Protein AF-A0A1F9ZAJ7-F1 (afdb_monomer_lite)

pLDDT: mean 79.88, std 24.25, range [28.83, 98.81]

Secondary structure (DSSP, 8-state):
-HHHHHHHHHHHHHHHHHHHHHHHHHHHHHHHHHHHHHHHHHHHHHHHHHHHHHHHHHHHHHHHHHHHHHHHHHHHHHHHHHHHHHHHHHHHHHHHHHHHHHHHHHHHHHHHHHHHHHHHHHHHHHHHHHHHHHHHHHHHHHHHHHHHHHHHHHHHHHHHHHHHHHHHHHHHHHHHHHHHHHHHHHHHHHHHHHHHHHHHHHHHHTS--------------------------------------------------------------EEE-TTT--EEETT-SB-TTT--B---------------------PPP-

Structure (mmCIF, N/CA/C/O backbone):
data_AF-A0A1F9ZAJ7-F1
#
_entry.id   AF-A0A1F9ZAJ7-F1
#
loop_
_atom_site.group_PDB
_atom_site.id
_atom_site.type_symbol
_atom_site.label_atom_id
_atom_site.label_alt_id
_atom_site.label_comp_id
_atom_site.label_asym_id
_atom_site.label_entity_id
_atom_site.label_seq_id
_atom_site.pdbx_PDB_ins_code
_atom_site.Cartn_x
_atom_site.Cartn_y
_atom_site.Cartn_z
_atom_site.occupancy
_atom_site.B_iso_or_equiv
_atom_site.auth_seq_id
_atom_site.auth_comp_id
_atom_site.auth_asym_id
_atom_site.auth_atom_id
_atom_site.pdbx_PDB_model_num
ATOM 1 N N . MET A 1 1 ? -81.618 -4.673 130.112 1.00 62.56 1 MET A N 1
ATOM 2 C CA . MET A 1 1 ? -82.147 -4.822 128.739 1.00 62.56 1 MET A CA 1
ATOM 3 C C . MET A 1 1 ? -81.665 -3.701 127.820 1.00 62.56 1 MET A C 1
ATOM 5 O O . MET A 1 1 ? -80.860 -4.001 126.956 1.00 62.56 1 MET A O 1
ATOM 9 N N . LYS A 1 2 ? -81.971 -2.419 128.081 1.00 72.75 2 LYS A N 1
ATOM 10 C CA . LYS A 1 2 ? -81.558 -1.285 127.214 1.00 72.75 2 LYS A CA 1
ATOM 11 C C . LYS A 1 2 ? -80.052 -1.186 126.878 1.00 72.75 2 LYS A C 1
ATOM 13 O O . LYS A 1 2 ? -79.706 -1.038 125.717 1.00 72.75 2 LYS A O 1
ATOM 18 N N . LYS A 1 3 ? -79.149 -1.370 127.855 1.00 73.44 3 LYS A N 1
ATOM 19 C CA . LYS A 1 3 ? -77.683 -1.344 127.618 1.00 73.44 3 LYS A CA 1
ATOM 20 C C . LYS A 1 3 ? -77.177 -2.462 126.689 1.00 73.44 3 LYS A C 1
ATOM 22 O O . LYS A 1 3 ? -76.185 -2.281 125.994 1.00 73.44 3 LYS A O 1
ATOM 27 N N . LEU A 1 4 ? -77.838 -3.625 126.692 1.00 76.06 4 LEU A N 1
ATOM 28 C CA . LEU A 1 4 ? -77.497 -4.744 125.804 1.00 76.06 4 LEU A CA 1
ATOM 29 C C . LEU A 1 4 ? -78.008 -4.483 124.384 1.00 76.06 4 LEU A C 1
ATOM 31 O O . LEU A 1 4 ? -77.295 -4.753 123.430 1.00 76.06 4 LEU A O 1
ATOM 35 N N . GLU A 1 5 ? -79.198 -3.896 124.246 1.00 79.25 5 GLU A N 1
ATOM 36 C CA . GLU A 1 5 ? -79.744 -3.471 122.950 1.00 79.25 5 GLU A CA 1
ATOM 37 C C . GLU A 1 5 ? -78.891 -2.373 122.298 1.00 79.25 5 GLU A C 1
ATOM 39 O O . GLU A 1 5 ? -78.651 -2.420 121.096 1.00 79.25 5 GLU A O 1
ATOM 44 N N . GLU A 1 6 ? -78.390 -1.409 123.074 1.00 80.88 6 GLU A N 1
ATOM 45 C CA . GLU A 1 6 ? -77.439 -0.393 122.597 1.00 80.88 6 GLU A CA 1
ATOM 46 C C . GLU A 1 6 ? -76.094 -1.012 122.191 1.00 80.88 6 GLU A C 1
ATOM 48 O O . GLU A 1 6 ? -75.556 -0.669 121.141 1.00 80.88 6 GLU A O 1
ATOM 53 N N . SER A 1 7 ? -75.579 -1.978 122.961 1.00 82.81 7 SER A N 1
ATOM 54 C CA . SER A 1 7 ? -74.349 -2.705 122.621 1.00 82.81 7 SER A CA 1
ATOM 55 C C . SER A 1 7 ? -74.488 -3.555 121.353 1.00 82.81 7 SER A C 1
ATOM 57 O O . SER A 1 7 ? -73.548 -3.600 120.564 1.00 82.81 7 SER A O 1
ATOM 59 N N . ILE A 1 8 ? -75.640 -4.197 121.135 1.00 83.06 8 ILE A N 1
ATOM 60 C CA . ILE A 1 8 ? -75.937 -4.957 119.910 1.00 83.06 8 ILE A CA 1
ATOM 61 C C . ILE A 1 8 ? -76.046 -4.006 118.716 1.00 83.06 8 ILE A C 1
ATOM 63 O O . ILE A 1 8 ? -75.408 -4.246 117.701 1.00 83.06 8 ILE A O 1
ATOM 67 N N . LYS A 1 9 ? -76.749 -2.875 118.861 1.00 86.00 9 LYS A N 1
ATOM 68 C CA . LYS A 1 9 ? -76.852 -1.855 117.805 1.00 86.00 9 LYS A CA 1
ATOM 69 C C . LYS A 1 9 ? -75.501 -1.251 117.421 1.00 86.00 9 LYS A C 1
ATOM 71 O O . LYS A 1 9 ? -75.270 -1.031 116.237 1.00 86.00 9 LYS A O 1
ATOM 76 N N . MET A 1 10 ? -74.615 -0.992 118.388 1.00 86.38 10 MET A N 1
ATOM 77 C CA . MET A 1 10 ? -73.249 -0.541 118.089 1.00 86.38 10 MET A CA 1
ATOM 78 C C . MET A 1 10 ? -72.457 -1.615 117.343 1.00 86.38 10 MET A C 1
ATOM 80 O O . MET A 1 10 ? -71.809 -1.310 116.352 1.00 86.38 10 MET A O 1
ATOM 84 N N . ARG A 1 11 ? -72.563 -2.881 117.763 1.00 86.12 11 ARG A N 1
ATOM 85 C CA . ARG A 1 11 ? -71.879 -3.998 117.102 1.00 86.12 11 ARG A CA 1
ATOM 86 C C . ARG A 1 11 ? -72.393 -4.223 115.677 1.00 86.12 11 ARG A C 1
ATOM 88 O O . ARG A 1 11 ? -71.591 -4.428 114.778 1.00 86.12 11 ARG A O 1
ATOM 95 N N . ASP A 1 12 ? -73.703 -4.133 115.459 1.00 87.75 12 ASP A N 1
ATOM 96 C CA . ASP A 1 12 ? -74.325 -4.217 114.132 1.00 87.75 12 ASP A CA 1
ATOM 97 C C . ASP A 1 12 ? -73.907 -3.043 113.232 1.00 87.75 12 ASP A C 1
ATOM 99 O O . ASP A 1 12 ? -73.702 -3.230 112.035 1.00 87.75 12 ASP A O 1
ATOM 103 N N . ALA A 1 13 ? -73.754 -1.836 113.790 1.00 88.38 13 ALA A N 1
ATOM 104 C CA . ALA A 1 13 ? -73.221 -0.684 113.064 1.00 88.38 13 ALA A CA 1
ATOM 105 C C . ALA A 1 13 ? -71.739 -0.878 112.692 1.00 88.38 13 ALA A C 1
ATOM 107 O O . ALA A 1 13 ? -71.385 -0.672 111.535 1.00 88.38 13 ALA A O 1
ATOM 108 N N . GLU A 1 14 ? -70.906 -1.364 113.620 1.00 91.50 14 GLU A N 1
ATOM 109 C CA . GLU A 1 14 ? -69.501 -1.723 113.367 1.00 91.50 14 GLU A CA 1
ATOM 110 C C . GLU A 1 14 ? -69.366 -2.842 112.318 1.00 91.50 14 GLU A C 1
ATOM 112 O O . GLU A 1 14 ? -68.455 -2.813 111.492 1.00 91.50 14 GLU A O 1
ATOM 117 N N . PHE A 1 15 ? -70.259 -3.840 112.323 1.00 90.69 15 PHE A N 1
ATOM 118 C CA . PHE A 1 15 ? -70.285 -4.891 111.301 1.00 90.69 15 PHE A CA 1
ATOM 119 C C . PHE A 1 15 ? -70.664 -4.338 109.928 1.00 90.69 15 PHE A C 1
ATOM 121 O O . PHE A 1 15 ? -69.976 -4.651 108.963 1.00 90.69 15 PHE A O 1
ATOM 128 N N . ARG A 1 16 ? -71.684 -3.476 109.834 1.00 91.00 16 ARG A N 1
ATOM 129 C CA . ARG A 1 16 ? -72.049 -2.813 108.569 1.00 91.00 16 ARG A CA 1
ATOM 130 C C . ARG A 1 16 ? -70.935 -1.915 108.043 1.00 91.00 16 ARG A C 1
ATOM 132 O O . ARG A 1 16 ? -70.703 -1.885 106.842 1.00 91.00 16 ARG A O 1
ATOM 139 N N . GLU A 1 17 ? -70.239 -1.202 108.924 1.00 92.50 17 GLU A N 1
ATOM 140 C CA . GLU A 1 17 ? -69.090 -0.373 108.552 1.00 92.50 17 GLU A CA 1
ATOM 141 C C . GLU A 1 17 ? -67.927 -1.234 108.032 1.00 92.50 17 GLU A C 1
ATOM 143 O O . GLU A 1 17 ? -67.327 -0.909 107.010 1.00 92.50 17 GLU A O 1
ATOM 148 N N . ARG A 1 18 ? -67.660 -2.388 108.662 1.00 92.88 18 ARG A N 1
ATOM 149 C CA . ARG A 1 18 ? -66.679 -3.372 108.169 1.00 92.88 18 ARG A CA 1
ATOM 150 C C . ARG A 1 18 ? -67.090 -4.014 106.847 1.00 92.88 18 ARG A C 1
ATOM 152 O O . ARG A 1 18 ? -66.237 -4.184 105.985 1.00 92.88 18 ARG A O 1
ATOM 159 N N . GLU A 1 19 ? -68.358 -4.376 106.676 1.00 93.69 19 GLU A N 1
ATOM 160 C CA . GLU A 1 19 ? -68.885 -4.912 105.415 1.00 93.69 19 GLU A CA 1
ATOM 161 C C . GLU A 1 19 ? -68.780 -3.880 104.288 1.00 93.69 19 GLU A C 1
ATOM 163 O O . GLU A 1 19 ? -68.327 -4.224 103.200 1.00 93.69 19 GLU A O 1
ATOM 168 N N . ALA A 1 20 ? -69.108 -2.613 104.556 1.00 93.62 20 ALA A N 1
ATOM 169 C CA . ALA A 1 20 ? -68.939 -1.520 103.602 1.00 93.62 20 ALA A CA 1
ATOM 170 C C . ALA A 1 20 ? -67.458 -1.288 103.252 1.00 93.62 20 ALA A C 1
ATOM 172 O O . ALA A 1 20 ? -67.123 -1.165 102.077 1.00 93.62 20 ALA A O 1
ATOM 173 N N . ALA A 1 21 ? -66.558 -1.303 104.242 1.00 94.75 21 ALA A N 1
ATOM 174 C CA . ALA A 1 21 ? -65.119 -1.176 104.012 1.00 94.75 21 ALA A CA 1
ATOM 175 C C . ALA A 1 21 ? -64.547 -2.352 103.197 1.00 94.75 21 ALA A C 1
ATOM 177 O O . ALA A 1 21 ? -63.701 -2.146 102.329 1.00 94.75 21 ALA A O 1
ATOM 178 N N . LEU A 1 22 ? -65.015 -3.581 103.440 1.00 94.31 22 LEU A N 1
ATOM 179 C CA . LEU A 1 22 ? -64.636 -4.758 102.653 1.00 94.31 22 LEU A CA 1
ATOM 180 C C . LEU A 1 22 ? -65.190 -4.693 101.226 1.00 94.31 22 LEU A C 1
ATOM 182 O O . LEU A 1 22 ? -64.464 -5.024 100.296 1.00 94.31 22 LEU A O 1
ATOM 186 N N . GLN A 1 23 ? -66.432 -4.237 101.037 1.00 94.50 23 GLN A N 1
ATOM 187 C CA . GLN A 1 23 ? -67.005 -4.004 99.706 1.00 94.50 23 GLN A CA 1
ATOM 188 C C . GLN A 1 23 ? -66.221 -2.937 98.935 1.00 94.50 23 GLN A C 1
ATOM 190 O O . GLN A 1 23 ? -65.946 -3.121 97.753 1.00 94.50 23 GLN A O 1
ATOM 195 N N . GLU A 1 24 ? -65.807 -1.855 99.598 1.00 95.56 24 GLU A N 1
ATOM 196 C CA . GLU A 1 24 ? -64.970 -0.817 98.992 1.00 95.56 24 GLU A CA 1
ATOM 197 C C . GLU A 1 24 ? -63.579 -1.356 98.626 1.00 95.56 24 GLU A C 1
ATOM 199 O O . GLU A 1 24 ? -63.072 -1.081 97.541 1.00 95.56 24 GLU A O 1
ATOM 204 N N . GLN A 1 25 ? -62.961 -2.163 99.496 1.00 95.69 25 GLN A N 1
ATOM 205 C CA . GLN A 1 25 ? -61.702 -2.846 99.183 1.00 95.69 25 GLN A CA 1
ATOM 206 C C . GLN A 1 25 ? -61.852 -3.827 98.018 1.00 95.69 25 GLN A C 1
ATOM 208 O O . GLN A 1 25 ? -60.969 -3.901 97.168 1.00 95.69 25 GLN A O 1
ATOM 213 N N . GLN A 1 26 ? -62.959 -4.566 97.960 1.00 96.44 26 GLN A N 1
ATOM 214 C CA . GLN A 1 26 ? -63.238 -5.506 96.882 1.00 96.44 26 GLN A CA 1
ATOM 215 C C . GLN A 1 26 ? -63.428 -4.774 95.547 1.00 96.44 26 GLN A C 1
ATOM 217 O O . GLN A 1 26 ? -62.802 -5.158 94.566 1.00 96.44 26 GLN A O 1
ATOM 222 N N . ALA A 1 27 ? -64.173 -3.664 95.535 1.00 96.25 27 ALA A N 1
ATOM 223 C CA . ALA A 1 27 ? -64.318 -2.810 94.358 1.00 96.25 27 ALA A CA 1
ATOM 224 C C . ALA A 1 27 ? -62.971 -2.230 93.887 1.00 96.25 27 ALA A C 1
ATOM 226 O O . ALA A 1 27 ? -62.671 -2.290 92.699 1.00 96.25 27 ALA A O 1
ATOM 227 N N . LYS A 1 28 ? -62.122 -1.752 94.810 1.00 97.12 28 LYS A N 1
ATOM 228 C CA . LYS A 1 28 ? -60.762 -1.277 94.485 1.00 97.12 28 LYS A CA 1
ATOM 229 C C . LYS A 1 28 ? -59.899 -2.378 93.870 1.00 97.12 28 LYS A C 1
ATOM 231 O O . LYS A 1 28 ? -59.233 -2.144 92.869 1.00 97.12 28 LYS A O 1
ATOM 236 N N . LEU A 1 29 ? -59.927 -3.585 94.437 1.00 96.88 29 LEU A N 1
ATOM 237 C CA . LEU A 1 29 ? -59.194 -4.726 93.884 1.00 96.88 29 LEU A CA 1
ATOM 238 C C . LEU A 1 29 ? -59.720 -5.136 92.504 1.00 96.88 29 LEU A C 1
ATOM 240 O O . LEU A 1 29 ? -58.929 -5.545 91.658 1.00 96.88 29 LEU A O 1
ATOM 244 N N . ASP A 1 30 ? -61.028 -5.048 92.262 1.00 96.12 30 ASP A N 1
ATOM 245 C CA . ASP A 1 30 ? -61.621 -5.349 90.957 1.00 96.12 30 ASP A CA 1
ATOM 246 C C . ASP A 1 30 ? -61.249 -4.288 89.906 1.00 96.12 30 ASP A C 1
ATOM 248 O O . ASP A 1 30 ? -60.917 -4.645 88.775 1.00 96.12 30 ASP A O 1
ATOM 252 N N . GLU A 1 31 ? -61.211 -3.006 90.279 1.00 97.12 31 GLU A N 1
ATOM 253 C CA . GLU A 1 31 ? -60.690 -1.923 89.432 1.00 97.12 31 GLU A CA 1
ATOM 254 C C . GLU A 1 31 ? -59.201 -2.123 89.107 1.00 97.12 31 GLU A C 1
ATOM 256 O O . GLU A 1 31 ? -58.808 -2.054 87.941 1.00 97.12 31 GLU A O 1
ATOM 261 N N . GLU A 1 32 ? -58.373 -2.445 90.106 1.00 97.25 32 GLU A N 1
ATOM 262 C CA . GLU A 1 32 ? -56.953 -2.762 89.905 1.00 97.25 32 GLU A CA 1
ATOM 263 C C . GLU A 1 32 ? -56.768 -3.987 88.995 1.00 97.25 32 GLU A C 1
ATOM 265 O O . GLU A 1 32 ? -55.915 -3.977 88.106 1.00 97.25 32 GLU A O 1
ATOM 270 N N . ARG A 1 33 ? -57.586 -5.036 89.161 1.00 97.38 33 ARG A N 1
ATOM 271 C CA . ARG A 1 33 ? -57.570 -6.223 88.288 1.00 97.38 33 ARG A CA 1
ATOM 272 C C . ARG A 1 33 ? -57.902 -5.865 86.847 1.00 97.38 33 ARG A C 1
ATOM 274 O O . ARG A 1 33 ? -57.167 -6.279 85.953 1.00 97.38 33 ARG A O 1
ATOM 281 N N . GLN A 1 34 ? -58.960 -5.087 86.623 1.00 97.31 34 GLN A N 1
ATOM 282 C CA . GLN A 1 34 ? -59.333 -4.625 85.285 1.00 97.31 34 GLN A CA 1
ATOM 283 C C . GLN A 1 34 ? -58.236 -3.750 84.664 1.00 97.31 34 GLN A C 1
ATOM 285 O O . GLN A 1 34 ? -57.935 -3.908 83.482 1.00 97.31 34 GLN A O 1
ATOM 290 N N . GLY A 1 35 ? -57.597 -2.879 85.452 1.00 98.00 35 GLY A N 1
ATOM 291 C CA . GLY A 1 35 ? -56.452 -2.080 85.007 1.00 98.00 35 GLY A CA 1
ATOM 292 C C . GLY A 1 35 ? -55.276 -2.950 84.558 1.00 98.00 35 GLY A C 1
ATOM 293 O O . GLY A 1 35 ? -54.785 -2.803 83.441 1.00 98.00 35 GLY A O 1
ATOM 294 N N . VAL A 1 36 ? -54.885 -3.934 85.373 1.00 97.44 36 VAL A N 1
ATOM 295 C CA . VAL A 1 36 ? -53.813 -4.885 85.029 1.00 97.44 36 VAL A CA 1
ATOM 296 C C . VAL A 1 36 ? -54.168 -5.721 83.795 1.00 97.44 36 VAL A C 1
ATOM 298 O O . VAL A 1 36 ? -53.295 -6.029 82.984 1.00 97.44 36 VAL A O 1
ATOM 301 N N . GLU A 1 37 ? -55.429 -6.115 83.621 1.00 97.19 37 GLU A N 1
ATOM 302 C CA . GLU A 1 37 ? -55.883 -6.832 82.424 1.00 97.19 37 GLU A CA 1
ATOM 303 C C . GLU A 1 37 ? -55.787 -5.968 81.159 1.00 97.19 37 GLU A C 1
ATOM 305 O O . GLU A 1 37 ? -55.317 -6.457 80.128 1.00 97.19 37 GLU A O 1
ATOM 310 N N . GLN A 1 38 ? -56.149 -4.684 81.240 1.00 97.75 38 GLN A N 1
ATOM 311 C CA . GLN A 1 38 ? -55.991 -3.729 80.137 1.00 97.75 38 GLN A CA 1
ATOM 312 C C . GLN A 1 38 ? -54.516 -3.506 79.782 1.00 97.75 38 GLN A C 1
ATOM 314 O O . GLN A 1 38 ? -54.161 -3.545 78.605 1.00 97.75 38 GLN A O 1
ATOM 319 N N . GLU A 1 39 ? -53.642 -3.348 80.779 1.00 97.94 39 GLU A N 1
ATOM 320 C CA . GLU A 1 39 ? -52.192 -3.240 80.565 1.00 97.94 39 GLU A CA 1
ATOM 321 C C . GLU A 1 39 ? -51.602 -4.511 79.941 1.00 97.94 39 GLU A C 1
ATOM 323 O O . GLU A 1 39 ? -50.748 -4.456 79.060 1.00 97.94 39 GLU A O 1
ATOM 328 N N . ARG A 1 40 ? -52.070 -5.695 80.350 1.00 97.88 40 ARG A N 1
ATOM 329 C CA . ARG A 1 40 ? -51.643 -6.957 79.727 1.00 97.88 40 ARG A CA 1
ATOM 330 C C . ARG A 1 40 ? -52.069 -7.044 78.266 1.00 97.88 40 ARG A C 1
ATOM 332 O O . ARG A 1 40 ? -51.298 -7.549 77.448 1.00 97.88 40 ARG A O 1
ATOM 339 N N . ALA A 1 41 ? -53.276 -6.581 77.945 1.00 97.50 41 ALA A N 1
ATOM 340 C CA . ALA A 1 41 ? -53.762 -6.537 76.572 1.00 97.50 41 ALA A CA 1
ATOM 341 C C . ALA A 1 41 ? -52.925 -5.570 75.720 1.00 97.50 41 ALA A C 1
ATOM 343 O O . ALA A 1 41 ? -52.426 -5.980 74.672 1.00 97.50 41 ALA A O 1
ATOM 344 N N . SER A 1 42 ? -52.674 -4.347 76.203 1.00 98.00 42 SER A N 1
ATOM 345 C CA . SER A 1 42 ? -51.866 -3.358 75.476 1.00 98.00 42 SER A CA 1
ATOM 346 C C . SER A 1 42 ? -50.427 -3.834 75.253 1.00 98.00 42 SER A C 1
ATOM 348 O O . SER A 1 42 ? -49.925 -3.780 74.132 1.00 98.00 42 SER A O 1
ATOM 350 N N . VAL A 1 43 ? -49.785 -4.414 76.272 1.00 98.06 43 VAL A N 1
ATOM 351 C CA . VAL A 1 43 ? -48.439 -4.997 76.142 1.00 98.06 43 VAL A CA 1
ATOM 352 C C . VAL A 1 43 ? -48.422 -6.157 75.140 1.00 98.06 43 VAL A C 1
ATOM 354 O O . VAL A 1 43 ? -47.448 -6.325 74.401 1.00 98.06 43 VAL A O 1
ATOM 357 N N . SER A 1 44 ? -49.486 -6.967 75.077 1.00 97.50 44 SER A N 1
ATOM 358 C CA . SER A 1 44 ? -49.592 -8.036 74.077 1.00 97.50 44 SER A CA 1
ATOM 359 C C . SER A 1 44 ? -49.671 -7.478 72.655 1.00 97.50 44 SER A C 1
ATOM 361 O O . SER A 1 44 ? -48.985 -7.988 71.769 1.00 97.50 44 SER A O 1
ATOM 363 N N . GLU A 1 45 ? -50.462 -6.428 72.431 1.00 98.19 45 GLU A N 1
ATOM 364 C CA . GLU A 1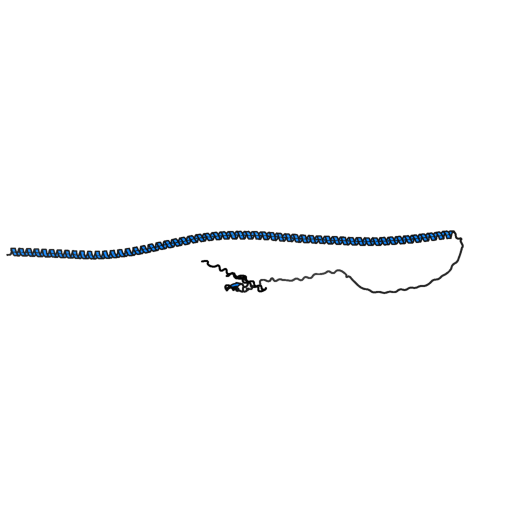 45 ? -50.576 -5.765 71.127 1.00 98.19 45 GLU A CA 1
ATOM 365 C C . GLU A 1 45 ? -49.253 -5.116 70.698 1.00 98.19 45 GLU A C 1
ATOM 367 O O . GLU A 1 45 ? -48.816 -5.286 69.556 1.00 98.19 45 GLU A O 1
ATOM 372 N N . GLU A 1 46 ? -48.566 -4.432 71.616 1.00 98.31 46 GLU A N 1
ATOM 373 C CA . GLU A 1 46 ? -47.244 -3.852 71.363 1.00 98.31 46 GLU A CA 1
ATOM 374 C C . GLU A 1 46 ? -46.215 -4.924 71.003 1.00 98.31 46 GLU A C 1
ATOM 376 O O . GLU A 1 46 ? -45.464 -4.768 70.035 1.00 98.31 46 GLU A O 1
ATOM 381 N N . ARG A 1 47 ? -46.200 -6.043 71.736 1.00 98.31 47 ARG A N 1
ATOM 382 C CA . ARG A 1 47 ? -45.329 -7.183 71.432 1.00 98.31 47 ARG A CA 1
ATOM 383 C C . ARG A 1 47 ? -45.593 -7.707 70.023 1.00 98.31 47 ARG A C 1
ATOM 385 O O . ARG A 1 47 ? -44.646 -7.925 69.267 1.00 98.31 47 ARG A O 1
ATOM 392 N N . ASP A 1 48 ? -46.853 -7.894 69.652 1.00 98.12 48 ASP A N 1
ATOM 393 C CA . ASP A 1 48 ? -47.214 -8.430 68.341 1.00 98.12 48 ASP A CA 1
ATOM 394 C C . ASP A 1 48 ? -46.859 -7.437 67.213 1.00 98.12 48 ASP A C 1
ATOM 396 O O . ASP A 1 48 ? -46.335 -7.839 66.166 1.00 98.12 48 ASP A O 1
ATOM 400 N N . ALA A 1 49 ? -47.017 -6.129 67.449 1.00 98.38 49 ALA A N 1
ATOM 401 C CA . ALA A 1 49 ? -46.573 -5.077 66.535 1.00 98.38 49 ALA A CA 1
ATOM 402 C C . ALA A 1 49 ? -45.041 -5.045 66.369 1.00 98.38 49 ALA A C 1
ATOM 404 O O . ALA A 1 49 ? -44.540 -4.910 65.246 1.00 98.38 49 ALA A O 1
ATOM 405 N N . LEU A 1 50 ? -44.283 -5.203 67.459 1.00 98.31 50 LEU A N 1
ATOM 406 C CA . LEU A 1 50 ? -42.821 -5.293 67.427 1.00 98.31 50 LEU A CA 1
ATOM 407 C C . LEU A 1 50 ? -42.351 -6.530 66.657 1.00 98.31 50 LEU A C 1
ATOM 409 O O . LEU A 1 50 ? -41.476 -6.410 65.799 1.00 98.31 50 LEU A O 1
ATOM 413 N N . LEU A 1 51 ? -42.977 -7.689 66.880 1.00 98.31 51 LEU A N 1
ATOM 414 C CA . LEU A 1 51 ? -42.700 -8.909 66.114 1.00 98.31 51 LEU A CA 1
ATOM 415 C C . LEU A 1 51 ? -42.987 -8.719 64.617 1.00 98.31 51 LEU A C 1
ATOM 417 O O . LEU A 1 51 ? -42.234 -9.205 63.771 1.00 98.31 51 LEU A O 1
ATOM 421 N N . GLY A 1 52 ? -44.053 -7.992 64.268 1.00 98.31 52 GLY A N 1
ATOM 422 C CA . GLY A 1 52 ? -44.354 -7.618 62.885 1.00 98.31 52 GLY A CA 1
ATOM 423 C C . GLY A 1 52 ? -43.260 -6.747 62.259 1.00 98.31 52 GLY A C 1
ATOM 424 O O . GLY A 1 52 ? -42.785 -7.039 61.158 1.00 98.31 52 GLY A O 1
ATOM 425 N N . ARG A 1 53 ? -42.805 -5.714 62.980 1.00 98.31 53 ARG A N 1
ATOM 426 C CA . ARG A 1 53 ? -41.707 -4.837 62.537 1.00 98.31 53 ARG A CA 1
ATOM 427 C C . ARG A 1 53 ? -40.398 -5.602 62.367 1.00 98.31 53 ARG A C 1
ATOM 429 O O . ARG A 1 53 ? -39.733 -5.432 61.350 1.00 98.31 53 ARG A O 1
ATOM 436 N N . GLU A 1 54 ? -40.053 -6.471 63.311 1.00 98.31 54 GLU A N 1
ATOM 437 C CA . GLU A 1 54 ? -38.836 -7.284 63.259 1.00 98.31 54 GLU A CA 1
ATOM 438 C C . GLU A 1 54 ? -38.833 -8.218 62.036 1.00 98.31 54 GLU A C 1
ATOM 440 O O . GLU A 1 54 ? -37.837 -8.309 61.316 1.00 98.31 54 GLU A O 1
ATOM 445 N N . LYS A 1 55 ? -39.969 -8.861 61.733 1.00 98.38 55 LYS A N 1
ATOM 446 C CA . LYS A 1 55 ? -40.131 -9.659 60.504 1.00 98.38 55 LYS A CA 1
ATOM 447 C C . LYS A 1 55 ? -39.955 -8.809 59.242 1.00 98.38 55 LYS A C 1
ATOM 449 O O . LYS A 1 55 ? -39.289 -9.253 58.309 1.00 98.38 55 LYS A O 1
ATOM 454 N N . GLY A 1 56 ? -40.512 -7.597 59.219 1.00 98.50 56 GLY A N 1
ATOM 455 C CA . GLY A 1 56 ? -40.355 -6.658 58.105 1.00 98.50 56 GLY A CA 1
ATOM 456 C C . GLY A 1 56 ? -38.907 -6.206 57.897 1.00 98.50 56 GLY A C 1
ATOM 457 O O . GLY A 1 56 ? -38.437 -6.157 56.762 1.00 98.50 56 GLY A O 1
ATOM 458 N N . LEU A 1 57 ? -38.174 -5.935 58.981 1.00 98.50 57 LEU A N 1
ATOM 459 C CA . LEU A 1 57 ? -36.751 -5.590 58.924 1.00 98.50 57 LEU A CA 1
ATOM 460 C C . LEU A 1 57 ? -35.910 -6.756 58.396 1.00 98.50 57 LEU A C 1
ATOM 462 O O . LEU A 1 57 ? -35.137 -6.554 57.465 1.00 98.50 57 LEU A O 1
ATOM 466 N N . ARG A 1 58 ? -36.135 -7.982 58.888 1.00 98.25 58 ARG A N 1
ATOM 467 C CA . ARG A 1 58 ? -35.458 -9.186 58.369 1.00 98.25 58 ARG A CA 1
ATOM 468 C C . ARG A 1 58 ? -35.737 -9.435 56.885 1.00 98.25 58 ARG A C 1
ATOM 470 O O . ARG A 1 58 ? -34.879 -9.951 56.176 1.00 98.25 58 ARG A O 1
ATOM 477 N N . ALA A 1 59 ? -36.941 -9.120 56.404 1.00 98.44 59 ALA A N 1
ATOM 478 C CA . ALA A 1 59 ? -37.265 -9.240 54.984 1.00 98.44 59 ALA A CA 1
ATOM 479 C C . ALA A 1 59 ? -36.481 -8.222 54.138 1.00 98.44 59 ALA A C 1
ATOM 481 O O . ALA A 1 59 ? -35.908 -8.598 53.118 1.00 98.44 59 ALA A O 1
ATOM 482 N N . ARG A 1 60 ? -36.397 -6.966 54.596 1.00 98.38 60 ARG A N 1
ATOM 483 C CA . ARG A 1 60 ? -35.609 -5.912 53.936 1.00 98.38 60 ARG A CA 1
ATOM 484 C C . ARG A 1 60 ? -34.113 -6.203 53.946 1.00 98.38 60 ARG A C 1
ATOM 486 O O . ARG A 1 60 ? -33.453 -5.963 52.948 1.00 98.38 60 ARG A O 1
ATOM 493 N N . GLU A 1 61 ? -33.588 -6.739 55.042 1.00 98.56 61 GLU A N 1
ATOM 494 C CA . GLU A 1 61 ? -32.181 -7.138 55.148 1.00 98.56 61 GLU A CA 1
ATOM 495 C C . GLU A 1 61 ? -31.824 -8.190 54.092 1.00 98.56 61 GLU A C 1
ATOM 497 O O . GLU A 1 61 ? -30.873 -8.014 53.337 1.00 98.56 61 GLU A O 1
ATOM 502 N N . LYS A 1 62 ? -32.662 -9.222 53.932 1.00 98.56 62 LYS A N 1
ATOM 503 C CA . LYS A 1 62 ? -32.488 -10.222 52.866 1.00 98.56 62 LYS A CA 1
ATOM 504 C C . LYS A 1 62 ? -32.569 -9.616 51.466 1.00 98.56 62 LYS A C 1
ATOM 506 O O . LYS A 1 62 ? -31.826 -10.032 50.581 1.00 98.56 62 LYS A O 1
ATOM 511 N N . GLU A 1 63 ? -33.477 -8.668 51.248 1.00 98.56 63 GLU A N 1
ATOM 512 C CA . GLU A 1 63 ? -33.587 -7.968 49.967 1.00 98.56 63 GLU A CA 1
ATOM 513 C C . GLU A 1 63 ? -32.312 -7.166 49.668 1.00 98.56 63 GLU A C 1
ATOM 515 O O . GLU A 1 63 ? -31.750 -7.306 48.581 1.00 98.56 63 GLU A O 1
ATOM 520 N N . LEU A 1 64 ? -31.792 -6.418 50.643 1.00 98.56 64 LEU A N 1
ATOM 521 C CA . LEU A 1 64 ? -30.537 -5.676 50.511 1.00 98.56 64 LEU A CA 1
ATOM 522 C C . LEU A 1 64 ? -29.350 -6.606 50.244 1.00 98.56 64 LEU A C 1
ATOM 524 O O . LEU A 1 64 ? -28.614 -6.365 49.293 1.00 98.56 64 LEU A O 1
ATOM 528 N N . GLU A 1 65 ? -29.219 -7.722 50.967 1.00 98.62 65 GLU A N 1
ATOM 529 C CA . GLU A 1 65 ? -28.178 -8.723 50.687 1.00 98.62 65 GLU A CA 1
ATOM 530 C C . GLU A 1 65 ? -28.257 -9.252 49.245 1.00 98.62 65 GLU A C 1
ATOM 532 O O . GLU A 1 65 ? -27.237 -9.491 48.594 1.00 98.62 65 GLU A O 1
ATOM 537 N N . THR A 1 66 ? -29.469 -9.469 48.721 1.00 98.69 66 THR A N 1
ATOM 538 C CA . THR A 1 66 ? -29.634 -9.926 47.332 1.00 98.69 66 THR A CA 1
ATOM 539 C C . THR A 1 66 ? -29.250 -8.843 46.325 1.00 98.69 66 THR A C 1
ATOM 541 O O . THR A 1 66 ? -28.625 -9.152 45.307 1.00 98.69 66 THR A O 1
ATOM 544 N N . GLN A 1 67 ? -29.564 -7.578 46.618 1.00 98.69 67 GLN A N 1
ATOM 545 C CA . GLN A 1 67 ? -29.181 -6.438 45.789 1.00 98.69 67 GLN A CA 1
ATOM 546 C C . GLN A 1 67 ? -27.665 -6.221 45.803 1.00 98.69 67 GLN A C 1
ATOM 548 O O . GLN A 1 67 ? -27.076 -6.070 44.735 1.00 98.69 67 GLN A O 1
ATOM 553 N N . GLU A 1 68 ? -27.018 -6.295 46.966 1.00 98.69 68 GLU A N 1
ATOM 554 C CA . GLU A 1 68 ? -25.559 -6.207 47.105 1.00 98.69 68 GLU A CA 1
ATOM 555 C C . GLU A 1 68 ? -24.852 -7.288 46.284 1.00 98.69 68 GLU A C 1
ATOM 557 O O . GLU A 1 68 ? -23.937 -6.989 45.515 1.00 98.69 68 GLU A O 1
ATOM 562 N N . ARG A 1 69 ? -25.326 -8.541 46.355 1.00 98.69 69 ARG A N 1
ATOM 563 C CA . ARG A 1 69 ? -24.790 -9.634 45.524 1.00 98.69 69 ARG A CA 1
ATOM 564 C C . ARG A 1 69 ? -24.972 -9.360 44.031 1.00 98.69 69 ARG A C 1
ATOM 566 O O . ARG A 1 69 ? -24.060 -9.631 43.253 1.00 98.69 69 ARG A O 1
ATOM 573 N N . SER A 1 70 ? -26.121 -8.820 43.620 1.00 98.75 70 SER A N 1
ATOM 574 C CA . SER A 1 70 ? -26.369 -8.468 42.216 1.00 98.75 70 SER A CA 1
ATOM 575 C C . SER A 1 70 ? -25.472 -7.326 41.732 1.00 98.75 70 SER A C 1
ATOM 577 O O . SER A 1 70 ? -25.013 -7.368 40.590 1.00 98.75 70 SER A O 1
ATOM 579 N N . ILE A 1 71 ? -25.215 -6.321 42.570 1.00 98.69 71 ILE A N 1
ATOM 580 C CA . ILE A 1 71 ? -24.315 -5.209 42.245 1.00 98.69 71 ILE A CA 1
ATOM 581 C C . ILE A 1 71 ? -22.884 -5.726 42.102 1.00 98.69 71 ILE A C 1
ATOM 583 O O . ILE A 1 71 ? -22.265 -5.479 41.071 1.00 98.69 71 ILE A O 1
ATOM 587 N N . ALA A 1 72 ? -22.407 -6.536 43.051 1.00 98.69 72 ALA A N 1
ATOM 588 C CA . ALA A 1 72 ? -21.071 -7.125 42.990 1.00 98.69 72 ALA A CA 1
ATOM 589 C C . ALA A 1 72 ? -20.857 -7.973 41.720 1.00 98.69 72 ALA A C 1
ATOM 591 O O . ALA A 1 72 ? -19.793 -7.923 41.105 1.00 98.69 72 ALA A O 1
ATOM 592 N N . GLN A 1 73 ? -21.874 -8.725 41.280 1.00 98.75 73 GLN A N 1
ATOM 593 C CA . GLN A 1 73 ? -21.816 -9.460 40.008 1.00 98.75 73 GLN A CA 1
ATOM 594 C C . GLN A 1 73 ? -21.697 -8.519 38.801 1.00 98.75 73 GLN A C 1
ATOM 596 O O . GLN A 1 73 ? -20.861 -8.742 37.927 1.00 98.75 73 GLN A O 1
ATOM 601 N N . ARG A 1 74 ? -22.487 -7.440 38.763 1.00 98.62 74 ARG A N 1
ATOM 602 C CA . ARG A 1 74 ? -22.431 -6.452 37.672 1.00 98.62 74 ARG A CA 1
ATOM 603 C C . ARG A 1 74 ? -21.100 -5.708 37.621 1.00 98.62 74 ARG A C 1
ATOM 605 O O . ARG A 1 74 ? -20.612 -5.433 36.530 1.00 98.62 74 ARG A O 1
ATOM 612 N N . GLU A 1 75 ? -20.507 -5.399 38.769 1.00 98.69 75 GLU A N 1
ATOM 613 C CA . GLU A 1 75 ? -19.175 -4.789 38.845 1.00 98.69 75 GLU A CA 1
ATOM 614 C C . GLU A 1 75 ? -18.112 -5.711 38.239 1.00 98.69 75 GLU A C 1
ATOM 616 O O . GLU A 1 75 ? -17.333 -5.278 37.390 1.00 98.69 75 GLU A O 1
ATOM 621 N N . GLN A 1 76 ? -18.147 -7.008 38.565 1.00 98.69 76 GLN A N 1
ATOM 622 C CA . GLN A 1 76 ? -17.242 -7.994 37.964 1.00 98.69 76 GLN A CA 1
ATOM 623 C C . GLN A 1 76 ? -17.424 -8.108 36.443 1.00 98.69 76 GLN A C 1
ATOM 625 O O . GLN A 1 76 ? -16.442 -8.160 35.698 1.00 98.69 76 GLN A O 1
ATOM 630 N N . GLU A 1 77 ? -18.666 -8.124 35.955 1.00 98.69 77 GLU A N 1
ATOM 631 C CA . GLU A 1 77 ? -18.959 -8.147 34.516 1.00 98.69 77 GLU A CA 1
ATOM 632 C C . GLU A 1 77 ? -18.480 -6.876 33.804 1.00 98.69 77 GLU A C 1
ATOM 634 O O . GLU A 1 77 ? -17.966 -6.941 32.678 1.00 98.69 77 GLU A O 1
ATOM 639 N N . PHE A 1 78 ? -18.630 -5.721 34.453 1.00 98.69 78 PHE A N 1
ATOM 640 C CA . PHE A 1 78 ? -18.156 -4.442 33.943 1.00 98.69 78 PHE A CA 1
ATOM 641 C C . PHE A 1 78 ? -16.630 -4.419 33.848 1.00 98.69 78 PHE A C 1
ATOM 643 O O . PHE A 1 78 ? -16.096 -4.098 32.784 1.00 98.69 78 PHE A O 1
ATOM 650 N N . ASP A 1 79 ? -15.922 -4.851 34.891 1.00 98.75 79 ASP A N 1
ATOM 651 C CA . ASP A 1 79 ? -14.460 -4.930 34.894 1.00 98.75 79 ASP A CA 1
ATOM 652 C C . ASP A 1 79 ? -13.933 -5.911 33.840 1.00 98.75 79 ASP A C 1
ATOM 654 O O . ASP A 1 79 ? -13.013 -5.585 33.082 1.00 98.75 79 ASP A O 1
ATOM 658 N N . ALA A 1 80 ? -14.565 -7.079 33.701 1.00 98.75 80 ALA A N 1
ATOM 659 C CA . ALA A 1 80 ? -14.231 -8.038 32.649 1.00 98.75 80 ALA A CA 1
ATOM 660 C C . ALA A 1 80 ? -14.474 -7.459 31.244 1.00 98.75 80 ALA A C 1
ATOM 662 O O . ALA A 1 80 ? -13.729 -7.727 30.297 1.00 98.75 80 ALA A O 1
ATOM 663 N N . SER A 1 81 ? -15.523 -6.655 31.072 1.00 98.69 81 SER A N 1
ATOM 664 C CA . SER A 1 81 ? -15.806 -5.968 29.807 1.00 98.69 81 SER A CA 1
ATOM 665 C C . SER A 1 81 ? -14.791 -4.862 29.529 1.00 98.69 81 SER A C 1
ATOM 667 O O . SER A 1 81 ? -14.286 -4.772 28.411 1.00 98.69 81 SER A O 1
ATOM 669 N N . ARG A 1 82 ? -14.406 -4.091 30.548 1.00 98.81 82 ARG A N 1
ATOM 670 C CA . ARG A 1 82 ? -13.366 -3.063 30.461 1.00 98.81 82 ARG A CA 1
ATOM 671 C C . ARG A 1 82 ? -12.018 -3.656 30.053 1.00 98.81 82 ARG A C 1
ATOM 673 O O . ARG A 1 82 ? -11.378 -3.132 29.146 1.00 98.81 82 ARG A O 1
ATOM 680 N N . GLN A 1 83 ? -11.610 -4.779 30.642 1.00 98.81 83 GLN A N 1
ATOM 681 C CA . GLN A 1 83 ? -10.381 -5.481 30.246 1.00 98.81 83 GLN A CA 1
ATOM 682 C C . GLN A 1 83 ? -10.436 -5.988 28.794 1.00 98.81 83 GLN A C 1
ATOM 684 O O . GLN A 1 83 ? -9.458 -5.875 28.051 1.00 98.81 83 GLN A O 1
ATOM 689 N N . ARG A 1 84 ? -11.593 -6.495 28.346 1.00 98.75 84 ARG A N 1
ATOM 690 C CA . ARG A 1 84 ? -11.807 -6.895 26.942 1.00 98.75 84 ARG A CA 1
ATOM 691 C C . ARG A 1 84 ? -11.744 -5.720 25.963 1.00 98.75 84 ARG A C 1
ATOM 693 O O . ARG A 1 84 ? -11.336 -5.910 24.823 1.00 98.75 84 ARG A O 1
ATOM 700 N N . VAL A 1 85 ? -12.153 -4.523 26.374 1.00 98.81 85 VAL A N 1
ATOM 701 C CA . VAL A 1 85 ? -12.014 -3.314 25.548 1.00 98.81 85 VAL A CA 1
ATOM 702 C C . VAL A 1 85 ? -10.549 -2.891 25.468 1.00 98.81 85 VAL A C 1
ATOM 704 O O . VAL A 1 85 ? -10.035 -2.743 24.366 1.00 98.81 85 VAL A O 1
ATOM 707 N N . LEU A 1 86 ? -9.848 -2.817 26.604 1.00 98.81 86 LEU A N 1
ATOM 708 C CA . LEU A 1 86 ? -8.429 -2.434 26.651 1.00 98.81 86 LEU A CA 1
ATOM 709 C C . LEU A 1 86 ? -7.535 -3.348 25.799 1.00 98.81 86 LEU A C 1
ATOM 711 O O . LEU A 1 86 ? -6.629 -2.879 25.115 1.00 98.81 86 LEU A O 1
ATOM 715 N N . THR A 1 87 ? -7.792 -4.657 25.808 1.00 98.81 87 THR A N 1
ATOM 716 C CA . THR A 1 87 ? -7.056 -5.615 24.962 1.00 98.81 87 THR A CA 1
ATOM 717 C C . THR A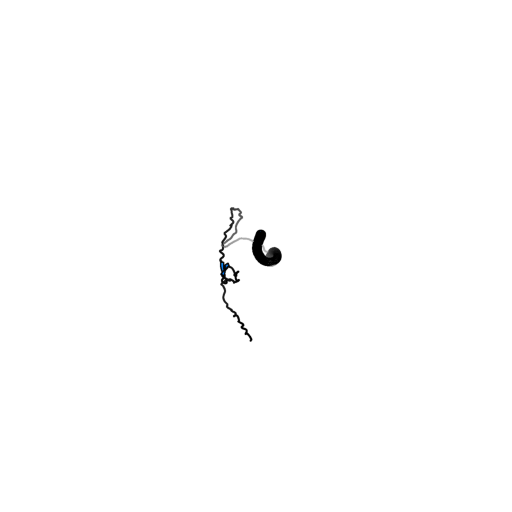 1 87 ? -7.290 -5.361 23.473 1.00 98.81 87 THR A C 1
ATOM 719 O O . THR A 1 87 ? -6.334 -5.307 22.704 1.00 98.81 87 THR A O 1
ATOM 722 N N . LYS A 1 88 ? -8.538 -5.110 23.061 1.00 98.75 88 LYS A N 1
ATOM 723 C CA . LYS A 1 88 ? -8.857 -4.747 21.672 1.00 98.75 88 LYS A CA 1
ATOM 724 C C . LYS A 1 88 ? -8.243 -3.413 21.254 1.00 98.75 88 LYS A C 1
ATOM 726 O O . LYS A 1 88 ? -7.787 -3.297 20.123 1.00 98.75 88 LYS A O 1
ATOM 731 N N . GLU A 1 89 ? -8.215 -2.420 22.138 1.00 98.75 89 GLU A N 1
ATOM 732 C CA . GLU A 1 89 ? -7.551 -1.138 21.872 1.00 98.75 89 GLU A CA 1
ATOM 733 C C . GLU A 1 89 ? -6.054 -1.339 21.608 1.00 98.75 89 GLU A C 1
ATOM 735 O O . GLU A 1 89 ? -5.526 -0.819 20.627 1.00 98.75 89 GLU A O 1
ATOM 740 N N . GLN A 1 90 ? -5.380 -2.164 22.413 1.00 98.75 90 GLN A N 1
ATOM 741 C CA . GLN A 1 90 ? -3.970 -2.504 22.197 1.00 98.75 90 GLN A CA 1
ATOM 742 C C . GLN A 1 90 ? -3.744 -3.243 20.869 1.00 98.75 90 GLN A C 1
ATOM 744 O O . GLN A 1 90 ? -2.790 -2.939 20.151 1.00 98.75 90 GLN A O 1
ATOM 749 N N . GLU A 1 91 ? -4.627 -4.178 20.505 1.00 98.75 91 GLU A N 1
ATOM 750 C CA . GLU A 1 91 ? -4.574 -4.862 19.207 1.00 98.75 91 GLU A CA 1
ATOM 751 C C . GLU A 1 91 ? -4.763 -3.895 18.029 1.00 98.75 91 GLU A C 1
ATOM 753 O O . GLU A 1 91 ? -4.062 -4.010 17.022 1.00 98.75 91 GLU A O 1
ATOM 758 N N . LEU A 1 92 ? -5.691 -2.938 18.141 1.00 98.75 92 LEU A N 1
ATOM 759 C CA . LEU A 1 92 ? -5.921 -1.922 17.112 1.00 98.75 92 LEU A CA 1
ATOM 760 C C . LEU A 1 92 ? -4.696 -1.025 16.934 1.00 98.75 92 LEU A C 1
ATOM 762 O O . LEU A 1 92 ? -4.237 -0.868 15.805 1.00 98.75 92 LEU A O 1
ATOM 766 N N . VAL A 1 93 ? -4.105 -0.543 18.029 1.00 98.81 93 VAL A N 1
ATOM 767 C CA . VAL A 1 93 ? -2.853 0.230 17.987 1.00 98.81 93 VAL A CA 1
ATOM 768 C C . VAL A 1 93 ? -1.730 -0.578 17.323 1.00 98.81 93 VAL A C 1
ATOM 770 O O . VAL A 1 93 ? -0.978 -0.045 16.506 1.00 98.81 93 VAL A O 1
ATOM 773 N N . GLY A 1 94 ? -1.627 -1.881 17.607 1.00 98.75 94 GLY A N 1
ATOM 774 C CA . GLY A 1 94 ? -0.668 -2.765 16.937 1.00 98.75 94 GLY A CA 1
ATOM 775 C C . GLY A 1 94 ? -0.892 -2.845 15.422 1.00 98.75 94 GLY A C 1
ATOM 776 O O . GLY A 1 94 ? 0.051 -2.698 14.641 1.00 98.75 94 GLY A O 1
ATOM 777 N N . ARG A 1 95 ? -2.147 -3.007 14.989 1.00 98.75 95 ARG A N 1
ATOM 778 C CA . ARG A 1 95 ? -2.511 -3.036 13.561 1.00 98.75 95 ARG A CA 1
ATOM 779 C C . ARG A 1 95 ? -2.234 -1.708 12.863 1.00 98.75 95 ARG A C 1
ATOM 781 O O . ARG A 1 95 ? -1.742 -1.717 11.738 1.00 98.75 95 ARG A O 1
ATOM 788 N N . GLU A 1 96 ? -2.505 -0.581 13.512 1.00 98.81 96 GLU A N 1
ATOM 789 C CA . GLU A 1 96 ? -2.195 0.750 12.978 1.00 98.81 96 GLU A CA 1
ATOM 790 C C . GLU A 1 96 ? -0.690 0.924 12.741 1.00 98.81 96 GLU A C 1
ATOM 792 O O . GLU A 1 96 ? -0.280 1.378 11.673 1.00 98.81 96 GLU A O 1
ATOM 797 N N . GLN A 1 97 ? 0.150 0.479 13.681 1.00 98.75 97 GLN A N 1
ATOM 798 C CA . GLN A 1 97 ? 1.607 0.508 13.516 1.00 98.75 97 GLN A CA 1
ATOM 799 C C . GLN A 1 97 ? 2.089 -0.390 12.368 1.00 98.75 97 GLN A C 1
ATOM 801 O O . GLN A 1 97 ? 3.011 -0.023 11.635 1.00 98.75 97 GLN A O 1
ATOM 806 N N . GLU A 1 98 ? 1.494 -1.572 12.191 1.00 98.75 98 GLU A N 1
ATOM 807 C CA . GLU A 1 98 ? 1.802 -2.445 11.053 1.00 98.75 98 GLU A CA 1
ATOM 808 C C . GLU A 1 98 ? 1.397 -1.818 9.715 1.00 98.75 98 GLU A C 1
ATOM 810 O O . GLU A 1 98 ? 2.158 -1.893 8.746 1.00 98.75 98 GLU A O 1
ATOM 815 N N . LEU A 1 99 ? 0.222 -1.186 9.654 1.00 98.75 99 LEU A N 1
ATOM 816 C CA . LEU A 1 99 ? -0.247 -0.482 8.462 1.00 98.75 99 LEU A CA 1
ATOM 817 C C . LEU A 1 99 ? 0.662 0.700 8.119 1.00 98.75 99 LEU A C 1
ATOM 819 O O . LEU A 1 99 ? 1.060 0.820 6.961 1.00 98.75 99 LEU A O 1
ATOM 823 N N . ALA A 1 100 ? 1.072 1.497 9.108 1.00 98.75 100 ALA A N 1
ATOM 824 C CA . ALA A 1 100 ? 2.016 2.596 8.909 1.00 98.75 100 ALA A CA 1
ATOM 825 C C . ALA A 1 100 ? 3.344 2.105 8.302 1.00 98.75 100 ALA A C 1
ATOM 827 O O . ALA A 1 100 ? 3.784 2.615 7.272 1.00 98.75 100 ALA A O 1
ATOM 828 N N . LYS A 1 101 ? 3.930 1.030 8.849 1.00 98.81 101 LYS A N 1
ATOM 829 C CA . LYS A 1 101 ? 5.158 0.416 8.302 1.00 98.81 101 LYS A CA 1
ATOM 830 C C . LYS A 1 101 ? 4.975 -0.092 6.870 1.00 98.81 101 LYS A C 1
ATOM 832 O O . LYS A 1 101 ? 5.883 0.024 6.045 1.00 98.81 101 LYS A O 1
ATOM 837 N N . ARG A 1 102 ? 3.812 -0.674 6.552 1.00 98.75 102 ARG A N 1
ATOM 838 C CA . ARG A 1 102 ? 3.497 -1.115 5.183 1.00 98.75 102 ARG A CA 1
ATOM 839 C C . ARG A 1 102 ? 3.398 0.073 4.233 1.00 98.75 102 ARG A C 1
ATOM 841 O O . ARG A 1 102 ? 3.983 0.002 3.156 1.00 98.75 102 ARG A O 1
ATOM 848 N N . MET A 1 103 ? 2.736 1.156 4.635 1.00 98.69 103 MET A N 1
ATOM 849 C CA . MET A 1 103 ? 2.650 2.381 3.836 1.00 98.69 103 MET A CA 1
ATOM 850 C C . MET A 1 103 ? 4.035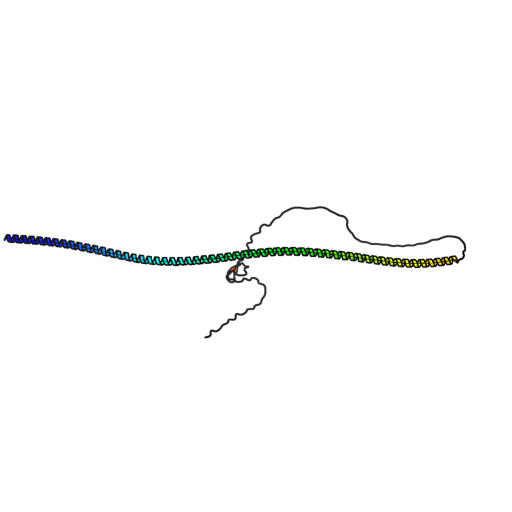 2.970 3.559 1.00 98.69 103 MET A C 1
ATOM 852 O O . MET A 1 103 ? 4.357 3.218 2.402 1.00 98.69 103 MET A O 1
ATOM 856 N N . GLU A 1 104 ? 4.899 3.085 4.569 1.00 98.69 104 GLU A N 1
ATOM 857 C CA . GLU A 1 104 ? 6.287 3.535 4.378 1.00 98.69 104 GLU A CA 1
ATOM 858 C C . GLU A 1 104 ? 7.055 2.656 3.377 1.00 98.69 104 GLU A C 1
ATOM 860 O O . GLU A 1 104 ? 7.806 3.157 2.539 1.00 98.69 104 GLU A O 1
ATOM 865 N N . SER A 1 105 ? 6.857 1.334 3.430 1.00 98.75 105 SER A N 1
ATOM 866 C CA . SER A 1 105 ? 7.498 0.409 2.489 1.00 98.75 105 SER A CA 1
ATOM 867 C C . SER A 1 105 ? 6.994 0.563 1.050 1.00 98.75 105 SER A C 1
ATOM 869 O O . SER A 1 105 ? 7.775 0.386 0.116 1.00 98.75 105 SER A O 1
ATOM 871 N N . LEU A 1 106 ? 5.712 0.898 0.865 1.00 98.75 106 LEU A N 1
ATOM 872 C CA . LEU A 1 106 ? 5.127 1.148 -0.451 1.00 98.75 106 LEU A CA 1
ATOM 873 C C . LEU A 1 106 ? 5.651 2.457 -1.036 1.00 98.75 106 LEU A C 1
ATOM 875 O O . LEU A 1 106 ? 6.132 2.441 -2.163 1.00 98.75 106 LEU A O 1
ATOM 879 N N . VAL A 1 107 ? 5.685 3.529 -0.239 1.00 98.81 107 VAL A N 1
ATOM 880 C CA . VAL A 1 107 ? 6.249 4.823 -0.656 1.00 98.81 107 VAL A CA 1
ATOM 881 C C . VAL A 1 107 ? 7.703 4.664 -1.112 1.00 98.81 107 VAL A C 1
ATOM 883 O O . VAL A 1 107 ? 8.066 5.123 -2.190 1.00 98.81 107 VAL A O 1
ATOM 886 N N . ARG A 1 108 ? 8.534 3.921 -0.365 1.00 98.81 108 ARG A N 1
ATOM 887 C CA . ARG A 1 108 ? 9.920 3.639 -0.791 1.00 98.81 108 ARG A CA 1
ATOM 888 C C . ARG A 1 108 ? 9.998 2.893 -2.123 1.00 98.81 108 ARG A C 1
ATOM 890 O O . ARG A 1 108 ? 10.859 3.194 -2.943 1.00 98.81 108 ARG A O 1
ATOM 897 N N . ARG A 1 109 ? 9.116 1.915 -2.351 1.00 98.75 109 ARG A N 1
ATOM 898 C CA . ARG A 1 109 ? 9.077 1.171 -3.621 1.00 98.75 109 ARG A CA 1
ATOM 899 C C . ARG A 1 109 ? 8.637 2.055 -4.782 1.00 98.75 109 ARG A C 1
ATOM 901 O O . ARG A 1 109 ? 9.203 1.934 -5.861 1.00 98.75 109 ARG A O 1
ATOM 908 N N . GLU A 1 110 ? 7.667 2.936 -4.567 1.00 98.81 110 GLU A N 1
ATOM 909 C CA . GLU A 1 110 ? 7.230 3.911 -5.570 1.00 98.81 110 GLU A CA 1
ATOM 910 C C . GLU A 1 110 ? 8.366 4.872 -5.939 1.00 98.81 110 GLU A C 1
ATOM 912 O O . GLU A 1 110 ? 8.638 5.071 -7.122 1.00 98.81 110 GLU A O 1
ATOM 917 N N . GLU A 1 111 ? 9.103 5.388 -4.951 1.00 98.69 111 GLU A N 1
ATOM 918 C CA . GLU A 1 111 ? 10.290 6.219 -5.190 1.00 98.69 111 GLU A CA 1
ATOM 919 C C . GLU A 1 111 ? 11.374 5.474 -5.984 1.00 98.69 111 GLU A C 1
ATOM 921 O O . GLU A 1 111 ? 11.988 6.038 -6.892 1.00 98.69 111 GLU A O 1
ATOM 926 N N . GLU A 1 112 ? 11.623 4.202 -5.669 1.00 98.75 112 GLU A N 1
ATOM 927 C CA . GLU A 1 112 ? 12.573 3.371 -6.410 1.00 98.75 112 GLU A CA 1
ATOM 928 C C . GLU A 1 112 ? 12.139 3.107 -7.858 1.00 98.75 112 GLU A C 1
ATOM 930 O O . GLU A 1 112 ? 12.985 3.097 -8.754 1.00 98.75 112 GLU A O 1
ATOM 935 N N . ILE A 1 113 ? 10.847 2.871 -8.096 1.00 98.75 113 ILE A N 1
ATOM 936 C CA . ILE A 1 113 ? 10.299 2.692 -9.447 1.00 98.75 113 ILE A CA 1
ATOM 937 C C . ILE A 1 113 ? 10.461 3.991 -10.237 1.00 98.75 113 ILE A C 1
ATOM 939 O O . ILE A 1 113 ? 11.039 3.964 -11.320 1.00 98.75 113 ILE A O 1
ATOM 943 N N . ALA A 1 114 ? 10.084 5.133 -9.657 1.00 98.69 114 ALA A N 1
ATOM 944 C CA . ALA A 1 114 ? 10.229 6.436 -10.302 1.00 98.69 114 ALA A CA 1
ATOM 945 C C . ALA A 1 114 ? 11.690 6.748 -10.680 1.00 98.69 114 ALA A C 1
ATOM 947 O O . ALA A 1 114 ? 11.956 7.288 -11.755 1.00 98.69 114 ALA A O 1
ATOM 948 N N . ARG A 1 115 ? 12.658 6.372 -9.831 1.00 98.81 115 ARG A N 1
ATOM 949 C CA . ARG A 1 115 ? 14.092 6.496 -10.155 1.00 98.81 115 ARG A CA 1
ATOM 950 C C . ARG A 1 115 ? 14.492 5.618 -11.338 1.00 98.81 115 ARG A C 1
ATOM 952 O O . ARG A 1 115 ? 15.163 6.105 -12.244 1.00 98.81 115 ARG A O 1
ATOM 959 N N . ARG A 1 116 ? 14.064 4.351 -11.359 1.00 98.75 116 ARG A N 1
ATOM 960 C CA . ARG A 1 116 ? 14.356 3.433 -12.474 1.00 98.75 116 ARG A CA 1
ATOM 961 C C . ARG A 1 116 ? 13.724 3.904 -13.780 1.00 98.75 116 ARG A C 1
ATOM 963 O O . ARG A 1 116 ? 14.374 3.830 -14.818 1.00 98.75 116 ARG A O 1
ATOM 970 N N . ASP A 1 117 ? 12.509 4.438 -13.736 1.00 98.69 117 ASP A N 1
ATOM 971 C CA . ASP A 1 117 ? 11.849 5.000 -14.917 1.00 98.69 117 ASP A CA 1
ATOM 972 C C . ASP A 1 117 ? 12.614 6.213 -15.463 1.00 98.69 117 ASP A C 1
ATOM 974 O O . ASP A 1 117 ? 12.827 6.324 -16.674 1.00 98.69 117 ASP A O 1
ATOM 978 N N . ALA A 1 118 ? 13.115 7.085 -14.581 1.00 98.56 118 ALA A N 1
ATOM 979 C CA . ALA A 1 118 ? 13.975 8.196 -14.977 1.00 98.56 118 ALA A CA 1
ATOM 980 C C . ALA A 1 118 ? 15.285 7.706 -15.628 1.00 98.56 118 ALA A C 1
ATOM 982 O O . ALA A 1 118 ? 15.658 8.199 -16.695 1.00 98.56 118 ALA A O 1
ATOM 983 N N . GLU A 1 119 ? 15.947 6.695 -15.059 1.00 98.75 119 GLU A N 1
ATOM 984 C CA . GLU A 1 119 ? 17.154 6.084 -15.640 1.00 98.75 119 GLU A CA 1
ATOM 985 C C . GLU A 1 119 ? 16.881 5.467 -17.022 1.00 98.75 119 GLU A C 1
ATOM 987 O O . GLU A 1 119 ? 17.617 5.719 -17.979 1.00 98.75 119 GLU A O 1
ATOM 992 N N . ILE A 1 120 ? 15.784 4.715 -17.164 1.00 98.75 120 ILE A N 1
ATOM 993 C CA . ILE A 1 120 ? 15.363 4.122 -18.441 1.00 98.75 120 ILE A CA 1
ATOM 994 C C . ILE A 1 120 ? 15.093 5.214 -19.481 1.00 98.75 120 ILE A C 1
ATOM 996 O O . ILE A 1 120 ? 15.501 5.075 -20.639 1.00 98.75 120 ILE A O 1
ATOM 1000 N N . SER A 1 121 ? 14.445 6.313 -19.090 1.00 98.62 121 SER A N 1
ATOM 1001 C CA . SER A 1 121 ? 14.191 7.443 -19.989 1.00 98.62 121 SER A CA 1
ATOM 1002 C C . SER A 1 121 ? 15.495 8.095 -20.475 1.00 98.62 121 SER A C 1
ATOM 1004 O O . SER A 1 121 ? 15.638 8.359 -21.673 1.00 98.62 121 SER A O 1
ATOM 1006 N N . SER A 1 122 ? 16.485 8.249 -19.586 1.00 98.75 122 SER A N 1
ATOM 1007 C CA . SER A 1 122 ? 17.815 8.771 -19.924 1.00 98.75 122 SER A CA 1
ATOM 1008 C C . SER A 1 122 ? 18.528 7.857 -20.917 1.00 98.75 122 SER A C 1
ATOM 1010 O O . SER A 1 122 ? 18.942 8.302 -21.987 1.00 98.75 122 SER A O 1
ATOM 1012 N N . HIS A 1 123 ? 18.590 6.554 -20.627 1.00 98.69 123 HIS A N 1
ATOM 1013 C CA . HIS A 1 123 ? 19.204 5.578 -21.528 1.00 98.69 123 HIS A CA 1
ATOM 1014 C C . HIS A 1 123 ? 18.505 5.528 -22.890 1.00 98.69 123 HIS A C 1
ATOM 1016 O O . HIS A 1 123 ? 19.158 5.398 -23.925 1.00 98.69 123 HIS A O 1
ATOM 1022 N N . THR A 1 124 ? 17.179 5.666 -22.919 1.00 98.75 124 THR A N 1
ATOM 1023 C CA . THR A 1 124 ? 16.416 5.709 -24.171 1.00 98.75 124 THR A CA 1
ATOM 1024 C C . THR A 1 124 ? 16.800 6.932 -25.005 1.00 98.75 124 THR A C 1
ATOM 1026 O O . THR A 1 124 ? 17.052 6.794 -26.203 1.00 98.75 124 THR A O 1
ATOM 1029 N N . SER A 1 125 ? 16.917 8.107 -24.379 1.00 98.50 125 SER A N 1
ATOM 1030 C CA . SER A 1 125 ? 17.387 9.335 -25.036 1.00 98.50 125 SER A CA 1
ATOM 1031 C C . SER A 1 125 ? 18.804 9.176 -25.603 1.00 98.50 125 SER A C 1
ATOM 1033 O O . SER A 1 125 ? 19.047 9.468 -26.777 1.00 98.50 125 SER A O 1
ATOM 1035 N N . GLU A 1 126 ? 19.729 8.610 -24.823 1.00 98.75 126 GLU A N 1
ATOM 1036 C CA . GLU A 1 126 ? 21.101 8.336 -25.271 1.00 98.75 126 GLU A CA 1
ATOM 1037 C C . GLU A 1 126 ? 21.148 7.367 -26.459 1.00 98.75 126 GLU A C 1
ATOM 1039 O O . GLU A 1 126 ? 21.898 7.581 -27.415 1.00 98.75 126 GLU A O 1
ATOM 1044 N N . ILE A 1 127 ? 20.333 6.309 -26.434 1.00 98.69 127 ILE A N 1
ATOM 1045 C CA . ILE A 1 127 ? 20.229 5.354 -27.542 1.00 98.69 127 ILE A CA 1
ATOM 1046 C C . ILE A 1 127 ? 19.728 6.056 -28.806 1.00 98.69 127 ILE A C 1
ATOM 1048 O O . ILE A 1 127 ? 20.267 5.810 -29.887 1.00 98.69 127 ILE A O 1
ATOM 1052 N N . VAL A 1 128 ? 18.718 6.923 -28.695 1.00 98.69 128 VAL A N 1
ATOM 1053 C CA . VAL A 1 128 ? 18.204 7.700 -29.833 1.00 98.69 128 VAL A CA 1
ATOM 1054 C C . VAL A 1 128 ? 19.288 8.629 -30.386 1.00 98.69 128 VAL A C 1
ATOM 1056 O O . VAL A 1 128 ? 19.514 8.622 -31.597 1.00 98.69 128 VAL A O 1
ATOM 1059 N N . SER A 1 129 ? 20.018 9.343 -29.523 1.00 98.62 129 SER A N 1
ATOM 1060 C CA . SER A 1 129 ? 21.137 10.206 -29.931 1.00 98.62 129 SER A CA 1
ATOM 1061 C C . SER A 1 129 ? 22.212 9.422 -30.687 1.00 98.62 129 SER A C 1
ATOM 1063 O O . SER A 1 129 ? 22.575 9.777 -31.808 1.00 98.62 129 SER A O 1
ATOM 1065 N N . ARG A 1 130 ? 22.666 8.289 -30.132 1.00 98.62 130 ARG A N 1
ATOM 1066 C CA . ARG A 1 130 ? 23.684 7.436 -30.768 1.00 98.62 130 ARG A CA 1
ATOM 1067 C C . ARG A 1 130 ? 23.213 6.857 -32.097 1.00 98.62 130 ARG A C 1
ATOM 1069 O O . ARG A 1 130 ? 24.000 6.772 -33.035 1.00 98.62 130 ARG A O 1
ATOM 1076 N N . LYS A 1 131 ? 21.939 6.466 -32.208 1.00 98.62 131 LYS A N 1
ATOM 1077 C CA . LYS A 1 131 ? 21.360 6.023 -33.486 1.00 98.62 131 LYS A CA 1
ATOM 1078 C C . LYS A 1 131 ? 21.390 7.143 -34.527 1.00 98.62 131 LYS A C 1
ATOM 1080 O O . LYS A 1 131 ? 21.716 6.864 -35.678 1.00 98.62 131 LYS A O 1
ATOM 1085 N N . GLY A 1 132 ? 21.102 8.380 -34.121 1.00 98.44 132 GLY A N 1
ATOM 1086 C CA . GLY A 1 132 ? 21.236 9.563 -34.973 1.00 98.44 132 GLY A CA 1
ATOM 1087 C C . GLY A 1 132 ? 22.669 9.761 -35.470 1.00 98.44 132 GLY A C 1
ATOM 1088 O O . GLY A 1 132 ? 22.893 9.831 -36.674 1.00 98.44 132 GLY A O 1
ATOM 1089 N N . GLU A 1 133 ? 23.651 9.751 -34.566 1.00 98.62 133 GLU A N 1
ATOM 1090 C CA . GLU A 1 133 ? 25.073 9.877 -34.925 1.00 98.62 133 GLU A CA 1
ATOM 1091 C C . GLU A 1 133 ? 25.545 8.772 -35.880 1.00 98.62 133 GLU A C 1
ATOM 1093 O O . GLU A 1 133 ? 26.279 9.034 -36.833 1.00 98.62 133 GLU A O 1
ATOM 1098 N N . ILE A 1 134 ? 25.123 7.524 -35.647 1.00 98.62 134 ILE A N 1
ATOM 1099 C CA . ILE A 1 134 ? 25.454 6.397 -36.527 1.00 98.62 134 ILE A CA 1
ATOM 1100 C C . ILE A 1 134 ? 24.846 6.606 -37.918 1.00 98.62 134 ILE A C 1
ATOM 1102 O O . ILE A 1 134 ? 25.529 6.361 -38.911 1.00 98.62 134 ILE A O 1
ATOM 1106 N N . ALA A 1 135 ? 23.597 7.068 -38.005 1.00 98.50 135 ALA A N 1
ATOM 1107 C CA . ALA A 1 135 ? 22.943 7.333 -39.283 1.00 98.50 135 ALA A CA 1
ATOM 1108 C C . ALA A 1 135 ? 23.644 8.453 -40.071 1.00 98.50 135 ALA A C 1
ATOM 1110 O O . ALA A 1 135 ? 23.821 8.321 -41.282 1.00 98.50 135 ALA A O 1
ATOM 1111 N N . GLU A 1 136 ? 24.096 9.520 -39.406 1.00 98.56 136 GLU A N 1
ATOM 1112 C CA . GLU A 1 136 ? 24.874 10.581 -40.063 1.00 98.56 136 GLU A CA 1
ATOM 1113 C C . GLU A 1 136 ? 26.230 10.068 -40.559 1.00 98.56 136 GLU A C 1
ATOM 1115 O O . GLU A 1 136 ? 26.555 10.238 -41.733 1.00 98.56 136 GLU A O 1
ATOM 1120 N N . ARG A 1 137 ? 26.969 9.309 -39.738 1.00 98.50 137 ARG A N 1
ATOM 1121 C CA . ARG A 1 137 ? 28.225 8.672 -40.180 1.00 98.50 137 ARG A CA 1
ATOM 1122 C C . ARG A 1 137 ? 28.017 7.734 -41.369 1.00 98.50 137 ARG A C 1
ATOM 1124 O O . ARG A 1 137 ? 28.859 7.667 -42.260 1.00 98.50 137 ARG A O 1
ATOM 1131 N N . GLN A 1 138 ? 26.901 7.005 -41.413 1.00 98.50 138 GLN A N 1
ATOM 1132 C CA . GLN A 1 138 ? 26.562 6.163 -42.563 1.00 98.50 138 GLN A CA 1
ATOM 1133 C C . GLN A 1 138 ? 26.350 6.994 -43.835 1.00 98.50 138 GLN A C 1
ATOM 1135 O O . GLN A 1 138 ? 26.844 6.605 -44.893 1.00 98.50 138 GLN A O 1
ATOM 1140 N N . LYS A 1 139 ? 25.668 8.145 -43.748 1.00 98.31 139 LYS A N 1
ATOM 1141 C CA . LYS A 1 139 ? 25.512 9.064 -44.888 1.00 98.31 139 LYS A CA 1
ATOM 1142 C C . LYS A 1 139 ? 26.859 9.609 -45.361 1.00 98.31 139 LYS A C 1
ATOM 1144 O O . LYS A 1 139 ? 27.108 9.616 -46.563 1.00 98.31 139 LYS A O 1
ATOM 1149 N N . GLU A 1 140 ? 27.730 10.013 -44.438 1.00 98.50 140 GLU A N 1
ATOM 1150 C CA . GLU A 1 140 ? 29.081 10.499 -44.752 1.00 98.50 140 GLU A CA 1
ATOM 1151 C C . GLU A 1 140 ? 29.914 9.432 -45.476 1.00 98.50 140 GLU A C 1
ATOM 1153 O O . GLU A 1 140 ? 30.520 9.714 -46.508 1.00 98.50 140 GLU A O 1
ATOM 1158 N N . ILE A 1 141 ? 29.897 8.185 -44.991 1.00 98.44 141 ILE A N 1
ATOM 1159 C CA . ILE A 1 141 ? 30.594 7.064 -45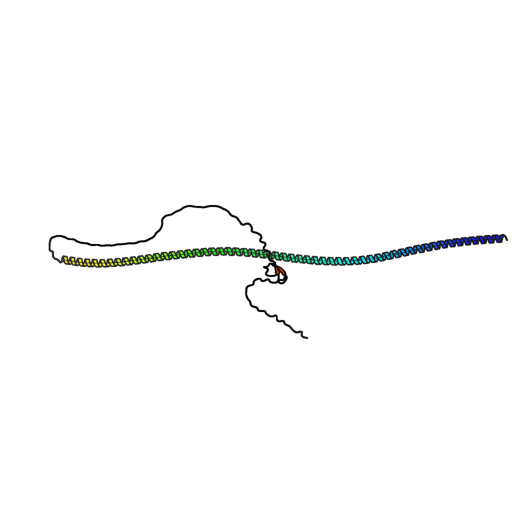.639 1.00 98.44 141 ILE A CA 1
ATOM 1160 C C . ILE A 1 141 ? 30.061 6.834 -47.057 1.00 98.44 141 ILE A C 1
ATOM 1162 O O . ILE A 1 141 ? 30.849 6.660 -47.984 1.00 98.44 141 ILE A O 1
ATOM 1166 N N . LEU A 1 142 ? 28.738 6.850 -47.250 1.00 98.50 142 LEU A N 1
ATOM 1167 C CA . LEU A 1 142 ? 28.139 6.688 -48.578 1.00 98.50 142 LEU A CA 1
ATOM 1168 C C . LEU A 1 142 ? 28.540 7.820 -49.532 1.00 98.50 142 LEU A C 1
ATOM 1170 O O . LEU A 1 142 ? 28.858 7.547 -50.689 1.00 98.50 142 LEU A O 1
ATOM 1174 N N . ALA A 1 143 ? 28.574 9.065 -49.051 1.00 98.44 143 ALA A N 1
ATOM 1175 C CA . ALA A 1 143 ? 29.033 10.207 -49.837 1.00 98.44 143 ALA A CA 1
ATOM 1176 C C . ALA A 1 143 ? 30.504 10.045 -50.257 1.00 98.44 143 ALA A C 1
ATOM 1178 O O . ALA A 1 143 ? 30.818 10.152 -51.440 1.00 98.44 143 ALA A O 1
ATOM 1179 N N . LEU A 1 144 ? 31.387 9.675 -49.322 1.00 98.56 144 LEU A N 1
ATOM 1180 C CA . LEU A 1 144 ? 32.803 9.425 -49.615 1.00 98.56 144 LEU A CA 1
ATOM 1181 C C . LEU A 1 144 ? 33.004 8.288 -50.624 1.00 98.56 144 LEU A C 1
ATOM 1183 O O . LEU A 1 144 ? 33.840 8.398 -51.521 1.00 98.56 144 LEU A O 1
ATOM 1187 N N . LEU A 1 145 ? 32.237 7.200 -50.510 1.00 98.44 145 LEU A N 1
ATOM 1188 C CA . LEU A 1 145 ? 32.283 6.097 -51.475 1.00 98.44 145 LEU A CA 1
ATOM 1189 C C . LEU A 1 145 ? 31.833 6.546 -52.871 1.00 98.44 145 LEU A C 1
ATOM 1191 O O . LEU A 1 145 ? 32.414 6.124 -53.873 1.00 98.44 145 LEU A O 1
ATOM 1195 N N . GLN A 1 146 ? 30.826 7.416 -52.950 1.00 98.25 146 GLN A N 1
ATOM 1196 C CA . GLN A 1 146 ? 30.368 7.982 -54.215 1.00 98.25 146 GLN A CA 1
ATOM 1197 C C . GLN A 1 146 ? 31.426 8.899 -54.841 1.00 98.25 146 GLN A C 1
ATOM 1199 O O . GLN A 1 146 ? 31.692 8.793 -56.039 1.00 98.25 146 GLN A O 1
ATOM 1204 N N . ASP A 1 147 ? 32.088 9.731 -54.040 1.00 98.31 147 ASP A N 1
ATOM 1205 C CA . ASP A 1 147 ? 33.187 10.582 -54.501 1.00 98.31 147 ASP A CA 1
ATOM 1206 C C . ASP A 1 147 ? 34.378 9.754 -55.002 1.00 98.31 147 ASP A C 1
ATOM 1208 O O . ASP A 1 147 ? 34.920 10.030 -56.075 1.00 98.31 147 ASP A O 1
ATOM 1212 N N . GLN A 1 148 ? 34.748 8.687 -54.285 1.00 98.38 148 GLN A N 1
ATOM 1213 C CA . GLN A 1 148 ? 35.788 7.749 -54.721 1.00 98.38 148 GLN A CA 1
ATOM 1214 C C . GLN A 1 148 ? 35.424 7.060 -56.038 1.00 98.38 148 GLN A C 1
ATOM 1216 O O . GLN A 1 148 ? 36.263 6.968 -56.936 1.00 98.38 148 GLN A O 1
ATOM 1221 N N . LYS A 1 149 ? 34.172 6.612 -56.186 1.00 98.44 149 LYS A N 1
ATOM 1222 C CA . LYS A 1 149 ? 33.676 6.027 -57.436 1.00 98.44 149 LYS A CA 1
ATOM 1223 C C . LYS A 1 149 ? 33.806 7.018 -58.595 1.00 98.44 149 LYS A C 1
ATOM 1225 O O . LYS A 1 149 ? 34.386 6.674 -59.623 1.00 98.44 149 LYS A O 1
ATOM 1230 N N . ASN A 1 150 ? 33.340 8.253 -58.407 1.00 98.38 150 ASN A N 1
ATOM 1231 C CA . ASN A 1 150 ? 33.434 9.309 -59.415 1.00 98.38 150 ASN A CA 1
ATOM 1232 C C . ASN A 1 150 ? 34.898 9.602 -59.789 1.00 98.38 150 ASN A C 1
ATOM 1234 O O . ASN A 1 150 ? 35.219 9.782 -60.964 1.00 98.38 150 ASN A O 1
ATOM 1238 N N . ALA A 1 151 ? 35.807 9.619 -58.810 1.00 98.31 151 ALA A N 1
ATOM 1239 C CA . ALA A 1 151 ? 37.234 9.818 -59.050 1.00 98.31 151 ALA A CA 1
ATOM 1240 C C . ALA A 1 151 ? 37.849 8.680 -59.885 1.00 98.31 151 ALA A C 1
ATOM 1242 O O . ALA A 1 151 ? 38.610 8.949 -60.817 1.00 98.31 151 ALA A O 1
ATOM 1243 N N . ILE A 1 152 ? 37.493 7.422 -59.604 1.00 98.25 152 ILE A N 1
ATOM 1244 C CA . ILE A 1 152 ? 37.947 6.256 -60.380 1.00 98.25 152 ILE A CA 1
ATOM 1245 C C . ILE A 1 152 ? 37.401 6.308 -61.814 1.00 98.25 152 ILE A C 1
ATOM 1247 O O . ILE A 1 152 ? 38.153 6.091 -62.762 1.00 98.25 152 ILE A O 1
ATOM 1251 N N . GLU A 1 153 ? 36.126 6.654 -62.006 1.00 98.19 153 GLU A N 1
ATOM 1252 C CA . GLU A 1 153 ? 35.530 6.830 -63.340 1.00 98.19 153 GLU A CA 1
ATOM 1253 C C . GLU A 1 153 ? 36.234 7.943 -64.139 1.00 98.19 153 GLU A C 1
ATOM 1255 O O . GLU A 1 153 ? 36.534 7.786 -65.327 1.00 98.19 153 GLU A O 1
ATOM 1260 N N . GLN A 1 154 ? 36.594 9.051 -63.485 1.00 98.25 154 GLN A N 1
ATOM 1261 C CA . GLN A 1 154 ? 37.399 10.110 -64.101 1.00 98.25 154 GLN A CA 1
ATOM 1262 C C . GLN A 1 154 ? 38.812 9.635 -64.470 1.00 98.25 154 GLN A C 1
ATOM 1264 O O . GLN A 1 154 ? 39.346 10.027 -65.507 1.00 98.25 154 GLN A O 1
ATOM 1269 N N . GLN A 1 155 ? 39.443 8.794 -63.650 1.00 98.00 155 GLN A N 1
ATOM 1270 C CA . GLN A 1 155 ? 40.749 8.216 -63.978 1.00 98.00 155 GLN A CA 1
ATOM 1271 C C . GLN A 1 155 ? 40.663 7.240 -65.155 1.00 98.00 155 GLN A C 1
ATOM 1273 O O . GLN A 1 155 ? 41.501 7.306 -66.053 1.00 98.00 155 GLN A O 1
ATOM 1278 N N . LEU A 1 156 ? 39.632 6.391 -65.197 1.00 97.88 156 LEU A N 1
ATOM 1279 C CA . LEU A 1 156 ? 39.370 5.467 -66.303 1.00 97.88 156 LEU A CA 1
ATOM 1280 C C . LEU A 1 156 ? 39.159 6.212 -67.624 1.00 97.88 156 LEU A C 1
ATOM 1282 O O . LEU A 1 156 ? 39.791 5.872 -68.621 1.00 97.88 156 LEU A O 1
ATOM 1286 N N . THR A 1 157 ? 38.327 7.256 -67.630 1.00 97.88 157 THR A N 1
ATOM 1287 C CA . THR A 1 157 ? 38.071 8.065 -68.837 1.00 97.88 157 THR A CA 1
ATOM 1288 C C . THR A 1 157 ? 39.326 8.790 -69.322 1.00 97.88 157 THR A C 1
ATOM 1290 O O . THR A 1 157 ? 39.611 8.798 -70.519 1.00 97.88 157 THR A O 1
ATOM 1293 N N . ARG A 1 158 ? 40.137 9.345 -68.408 1.00 97.88 158 ARG A N 1
ATOM 1294 C CA . ARG A 1 158 ? 41.452 9.915 -68.751 1.00 97.88 158 ARG A CA 1
ATOM 1295 C C . ARG A 1 158 ? 42.399 8.861 -69.325 1.00 97.88 158 ARG A C 1
ATOM 1297 O O . ARG A 1 158 ? 43.051 9.130 -70.328 1.00 97.88 158 ARG A O 1
ATOM 1304 N N . GLY A 1 159 ? 42.462 7.674 -68.721 1.00 98.06 159 GLY A N 1
ATOM 1305 C CA . GLY A 1 159 ? 43.275 6.560 -69.213 1.00 98.06 159 GLY A CA 1
ATOM 1306 C C . GLY A 1 159 ? 42.870 6.119 -70.620 1.00 98.06 159 GLY A C 1
ATOM 1307 O O . GLY A 1 159 ? 43.730 5.964 -71.480 1.00 98.06 159 GLY A O 1
ATOM 1308 N N . GLN A 1 160 ? 41.567 6.005 -70.892 1.00 97.69 160 GLN A N 1
ATOM 1309 C CA . GLN A 1 160 ? 41.044 5.706 -72.231 1.00 97.69 160 GLN A CA 1
ATOM 1310 C C . GLN A 1 160 ? 41.442 6.777 -73.254 1.00 97.69 160 GLN A C 1
ATOM 1312 O O . GLN A 1 160 ? 41.952 6.441 -74.317 1.00 97.69 160 GLN A O 1
ATOM 1317 N N . ALA A 1 161 ? 41.303 8.061 -72.911 1.00 97.31 161 ALA A N 1
ATOM 1318 C CA . ALA A 1 161 ? 41.700 9.155 -73.797 1.00 97.31 161 ALA A CA 1
ATOM 1319 C C . ALA A 1 161 ? 43.211 9.163 -74.103 1.00 97.31 161 ALA A C 1
ATOM 1321 O O . ALA A 1 161 ? 43.612 9.512 -75.216 1.00 97.31 161 ALA A O 1
ATOM 1322 N N . LEU A 1 162 ? 44.054 8.782 -73.134 1.00 97.62 162 LEU A N 1
ATOM 1323 C CA . LEU A 1 162 ? 45.495 8.617 -73.347 1.00 97.62 162 LEU A CA 1
ATOM 1324 C C . LEU A 1 162 ? 45.792 7.446 -74.287 1.00 97.62 162 LEU A C 1
ATOM 1326 O O . LEU A 1 162 ? 46.529 7.639 -75.249 1.00 97.62 162 LEU A O 1
ATOM 1330 N N . LEU A 1 163 ? 45.165 6.284 -74.078 1.00 97.31 163 LEU A N 1
ATOM 1331 C CA . LEU A 1 163 ? 45.308 5.125 -74.967 1.00 97.31 163 LEU A CA 1
ATOM 1332 C C . LEU A 1 163 ? 44.859 5.441 -76.402 1.00 97.31 163 LEU A C 1
ATOM 1334 O O . LEU A 1 163 ? 45.529 5.062 -77.360 1.00 97.31 163 LEU A O 1
ATOM 1338 N N . ASP A 1 164 ? 43.751 6.165 -76.572 1.00 97.19 164 ASP A N 1
ATOM 1339 C CA . ASP A 1 164 ? 43.281 6.594 -77.893 1.00 97.19 164 ASP A CA 1
ATOM 1340 C C . ASP A 1 164 ? 44.267 7.558 -78.564 1.00 97.19 164 ASP A C 1
ATOM 1342 O O . ASP A 1 164 ? 44.468 7.507 -79.779 1.00 97.19 164 ASP A O 1
ATOM 1346 N N . ARG A 1 165 ? 44.910 8.438 -77.788 1.00 97.38 165 ARG A N 1
ATOM 1347 C CA . ARG A 1 165 ? 45.962 9.324 -78.295 1.00 97.38 165 ARG A CA 1
ATOM 1348 C C . ARG A 1 165 ? 47.215 8.544 -78.686 1.00 97.38 165 ARG A C 1
ATOM 1350 O O . ARG A 1 165 ? 47.779 8.836 -79.732 1.00 97.38 165 ARG A O 1
ATOM 1357 N N . GLU A 1 166 ? 47.638 7.574 -77.884 1.00 97.12 166 GLU A N 1
ATOM 1358 C CA . GLU A 1 166 ? 48.771 6.697 -78.199 1.00 97.12 166 GLU A CA 1
ATOM 1359 C C . GLU A 1 166 ? 48.522 5.902 -79.483 1.00 97.12 166 GLU A C 1
ATOM 1361 O O . GLU A 1 166 ? 49.401 5.840 -80.337 1.00 97.12 166 GLU A O 1
ATOM 1366 N N . ARG A 1 167 ? 47.306 5.373 -79.674 1.00 97.25 167 ARG A N 1
ATOM 1367 C CA . ARG A 1 167 ? 46.910 4.711 -80.928 1.00 97.25 167 ARG A CA 1
ATOM 1368 C C . ARG A 1 167 ? 47.015 5.643 -82.131 1.00 97.25 167 ARG A C 1
ATOM 1370 O O . ARG A 1 167 ? 47.623 5.266 -83.123 1.00 97.25 167 ARG A O 1
ATOM 1377 N N . LYS A 1 168 ? 46.489 6.869 -82.027 1.00 96.94 168 LYS A N 1
ATOM 1378 C CA . LYS A 1 168 ? 46.598 7.874 -83.100 1.00 96.94 168 LYS A CA 1
ATOM 1379 C C . LYS A 1 168 ? 48.046 8.234 -83.409 1.00 96.94 168 LYS A C 1
ATOM 1381 O O . LYS A 1 168 ? 48.410 8.322 -84.572 1.00 96.94 168 LYS A O 1
ATOM 1386 N N . LEU A 1 169 ? 48.874 8.416 -82.381 1.00 96.88 169 LEU A N 1
ATOM 1387 C CA . LEU A 1 169 ? 50.301 8.677 -82.569 1.00 96.88 169 LEU A CA 1
ATOM 1388 C C . LEU A 1 169 ? 50.997 7.494 -83.255 1.00 96.88 169 LEU A C 1
ATOM 1390 O O . LEU A 1 169 ? 51.797 7.721 -84.152 1.00 96.88 169 LEU A O 1
ATOM 1394 N N . ALA A 1 170 ? 50.660 6.251 -82.905 1.00 96.19 170 ALA A N 1
ATOM 1395 C CA . ALA A 1 170 ? 51.192 5.067 -83.582 1.00 96.19 170 ALA A CA 1
ATOM 1396 C C . ALA A 1 170 ? 50.759 4.992 -85.062 1.00 96.19 170 ALA A C 1
ATOM 1398 O O . ALA A 1 170 ? 51.582 4.703 -85.927 1.00 96.19 170 ALA A O 1
ATOM 1399 N N . GLU A 1 171 ? 49.495 5.306 -85.370 1.00 97.00 171 GLU A N 1
ATOM 1400 C CA . GLU A 1 171 ? 48.990 5.414 -86.750 1.00 97.00 171 GLU A CA 1
ATOM 1401 C C . GLU A 1 171 ? 49.713 6.527 -87.534 1.00 97.00 171 GLU A C 1
ATOM 1403 O O . GLU A 1 171 ? 50.099 6.345 -88.693 1.00 97.00 171 GLU A O 1
ATOM 1408 N N . GLU A 1 172 ? 49.944 7.683 -86.904 1.00 96.94 172 GLU A N 1
ATOM 1409 C CA . GLU A 1 172 ? 50.717 8.787 -87.477 1.00 96.94 172 GLU A CA 1
ATOM 1410 C C . GLU A 1 172 ? 52.175 8.376 -87.728 1.00 96.94 172 GLU A C 1
ATOM 1412 O O . GLU A 1 172 ? 52.695 8.611 -88.821 1.00 96.94 172 GLU A O 1
ATOM 1417 N N . GLU A 1 173 ? 52.832 7.715 -86.773 1.00 96.44 173 GLU A N 1
ATOM 1418 C CA . GLU A 1 173 ? 54.190 7.182 -86.920 1.00 96.44 173 GLU A CA 1
ATOM 1419 C C . GLU A 1 173 ? 54.292 6.172 -88.069 1.00 96.44 173 GLU A C 1
ATOM 1421 O O . GLU A 1 173 ? 55.220 6.264 -88.880 1.00 96.44 173 GLU A O 1
ATOM 1426 N N . GLU A 1 174 ? 53.325 5.260 -88.197 1.00 95.94 174 GLU A N 1
ATOM 1427 C CA . GLU A 1 174 ? 53.237 4.318 -89.315 1.00 95.94 174 GLU A CA 1
ATOM 1428 C C . GLU A 1 174 ? 53.065 5.058 -90.650 1.00 95.94 174 GLU A C 1
ATOM 1430 O O . GLU A 1 174 ? 53.767 4.769 -91.625 1.00 95.94 174 GLU A O 1
ATOM 1435 N N . SER A 1 175 ? 52.205 6.080 -90.695 1.00 95.44 175 SER A N 1
ATOM 1436 C CA . SER A 1 175 ? 52.003 6.905 -91.891 1.00 95.44 175 SER A CA 1
ATOM 1437 C C . SER A 1 175 ? 53.271 7.669 -92.303 1.00 95.44 175 SER A C 1
ATOM 1439 O O . SER A 1 175 ? 53.603 7.744 -93.491 1.00 95.44 175 SER A O 1
ATOM 1441 N N . ILE A 1 176 ? 54.029 8.183 -91.327 1.00 96.25 176 ILE A N 1
ATOM 1442 C CA . ILE A 1 176 ? 55.310 8.862 -91.540 1.00 96.25 176 ILE A CA 1
ATOM 1443 C C . ILE A 1 176 ? 56.359 7.859 -92.019 1.00 96.25 176 ILE A C 1
ATOM 1445 O O . ILE A 1 176 ? 57.116 8.167 -92.942 1.00 96.25 176 ILE A O 1
ATOM 1449 N N . ALA A 1 177 ? 56.419 6.664 -91.430 1.00 95.56 177 ALA A N 1
ATOM 1450 C CA . ALA A 1 177 ? 57.316 5.599 -91.866 1.00 95.56 177 ALA A CA 1
ATOM 1451 C C . ALA A 1 177 ? 57.021 5.188 -93.318 1.00 95.56 177 ALA A C 1
ATOM 1453 O O . ALA A 1 177 ? 57.941 5.126 -94.138 1.00 95.56 177 ALA A O 1
ATOM 1454 N N . ALA A 1 178 ? 55.744 5.016 -93.670 1.00 95.56 178 ALA A N 1
ATOM 1455 C CA . ALA A 1 178 ? 55.308 4.748 -95.037 1.00 95.56 178 ALA A CA 1
ATOM 1456 C C . ALA A 1 178 ? 55.658 5.901 -95.996 1.00 95.56 178 ALA A C 1
ATOM 1458 O O . ALA A 1 178 ? 56.120 5.667 -97.114 1.00 95.56 178 ALA A O 1
ATOM 1459 N N . GLY A 1 179 ? 55.492 7.156 -95.566 1.00 95.50 179 GLY A N 1
ATOM 1460 C CA . GLY A 1 179 ? 55.891 8.340 -96.331 1.00 95.50 179 GLY A CA 1
ATOM 1461 C C . GLY A 1 179 ? 57.401 8.408 -96.577 1.00 95.50 179 GLY A C 1
ATOM 1462 O O . GLY A 1 179 ? 57.836 8.625 -97.708 1.00 95.50 179 GLY A O 1
ATOM 1463 N N . LYS A 1 180 ? 58.215 8.153 -95.546 1.00 95.50 180 LYS A N 1
ATOM 1464 C CA . LYS A 1 180 ? 59.681 8.062 -95.656 1.00 95.50 180 LYS A CA 1
ATOM 1465 C C . LYS A 1 180 ? 60.110 6.940 -96.602 1.00 95.50 180 LYS A C 1
ATOM 1467 O O . LYS A 1 180 ? 61.022 7.153 -97.395 1.00 95.50 180 LYS A O 1
ATOM 1472 N N . ALA A 1 181 ? 59.450 5.781 -96.554 1.00 93.88 181 ALA A N 1
ATOM 1473 C CA . ALA A 1 181 ? 59.714 4.677 -97.476 1.00 93.88 181 ALA A CA 1
ATOM 1474 C C . ALA A 1 181 ? 59.447 5.082 -98.937 1.00 93.88 181 ALA A C 1
ATOM 1476 O O . ALA A 1 181 ? 60.314 4.887 -99.786 1.00 93.88 181 ALA A O 1
ATOM 1477 N N . LYS A 1 182 ? 58.316 5.746 -99.215 1.00 95.06 182 LYS A N 1
ATOM 1478 C CA . LYS A 1 182 ? 57.998 6.283 -100.553 1.00 95.06 182 LYS A CA 1
ATOM 1479 C C . LYS A 1 182 ? 59.020 7.315 -101.029 1.00 95.06 182 LYS A C 1
ATOM 1481 O O . LYS A 1 182 ? 59.498 7.225 -102.152 1.00 95.06 182 LYS A O 1
ATOM 1486 N N . LEU A 1 183 ? 59.411 8.261 -100.172 1.00 92.88 183 LEU A N 1
ATOM 1487 C CA . LEU A 1 183 ? 60.451 9.242 -100.508 1.00 92.88 183 LEU A CA 1
ATOM 1488 C C . LEU A 1 183 ? 61.803 8.577 -100.787 1.00 92.88 183 LEU A C 1
ATOM 1490 O O . LEU A 1 183 ? 62.522 9.011 -101.682 1.00 92.88 183 LEU A O 1
ATOM 1494 N N . ALA A 1 184 ? 62.152 7.520 -100.052 1.00 92.25 184 ALA A N 1
ATOM 1495 C CA . ALA A 1 184 ? 63.358 6.746 -100.321 1.00 92.25 184 ALA A CA 1
ATOM 1496 C C . ALA A 1 184 ? 63.279 6.014 -101.674 1.00 92.25 184 ALA A C 1
ATOM 1498 O O . ALA A 1 184 ? 64.267 5.986 -102.407 1.00 92.25 184 ALA A O 1
ATOM 1499 N N . GLU A 1 185 ? 62.121 5.454 -102.034 1.00 93.31 185 GLU A N 1
ATOM 1500 C CA . GLU A 1 185 ? 61.880 4.856 -103.355 1.00 93.31 185 GLU A CA 1
ATOM 1501 C C . GLU A 1 185 ? 61.968 5.889 -104.483 1.00 93.31 185 GLU A C 1
ATOM 1503 O O . GLU A 1 185 ? 62.666 5.663 -105.472 1.00 93.31 185 GLU A O 1
ATOM 1508 N N . ASP A 1 186 ? 61.314 7.039 -104.334 1.00 93.19 186 ASP A N 1
ATOM 1509 C CA . ASP A 1 186 ? 61.367 8.117 -105.319 1.00 93.19 186 ASP A CA 1
ATOM 1510 C C . ASP A 1 186 ? 62.776 8.712 -105.425 1.00 93.19 186 ASP A C 1
ATOM 1512 O O . ASP A 1 186 ? 63.252 8.966 -106.531 1.00 93.19 186 ASP A O 1
ATOM 1516 N N . GLY A 1 187 ? 63.497 8.839 -104.309 1.00 93.00 187 GLY A N 1
ATOM 1517 C CA . GLY A 1 187 ? 64.911 9.209 -104.289 1.00 93.00 187 GLY A CA 1
ATOM 1518 C C . GLY A 1 187 ? 65.785 8.217 -105.062 1.00 93.00 187 GLY A C 1
ATOM 1519 O O . GLY A 1 187 ? 66.624 8.633 -105.860 1.00 93.00 187 GLY A O 1
ATOM 1520 N N . ARG A 1 188 ? 65.553 6.903 -104.910 1.00 90.56 188 ARG A N 1
ATOM 1521 C CA . ARG A 1 188 ? 66.228 5.870 -105.722 1.00 90.56 188 ARG A CA 1
ATOM 1522 C C . ARG A 1 188 ? 65.897 6.014 -107.209 1.00 90.56 188 ARG A C 1
ATOM 1524 O O . ARG A 1 188 ? 66.812 5.996 -108.028 1.00 90.56 188 ARG A O 1
ATOM 1531 N N . ARG A 1 189 ? 64.623 6.221 -107.562 1.00 92.38 189 ARG A N 1
ATOM 1532 C CA . ARG A 1 189 ? 64.180 6.439 -108.955 1.00 92.38 189 ARG A CA 1
ATOM 1533 C C . ARG A 1 189 ? 64.797 7.689 -109.576 1.00 92.38 189 ARG A C 1
ATOM 1535 O O . ARG A 1 189 ? 65.170 7.672 -110.747 1.00 92.38 189 ARG A O 1
ATOM 1542 N N . LEU A 1 190 ? 64.888 8.784 -108.823 1.00 89.81 190 LEU A N 1
ATOM 1543 C CA . LEU A 1 190 ? 65.530 10.015 -109.281 1.00 89.81 190 LEU A CA 1
ATOM 1544 C C . LEU A 1 190 ? 67.030 9.810 -109.476 1.00 89.81 190 LEU A C 1
ATOM 1546 O O . LEU A 1 190 ? 67.530 10.157 -110.538 1.00 89.81 190 LEU A O 1
ATOM 1550 N N . ALA A 1 191 ? 67.720 9.157 -108.539 1.00 89.06 191 ALA A N 1
ATOM 1551 C CA . ALA A 1 191 ? 69.133 8.815 -108.700 1.00 89.06 191 ALA A CA 1
ATOM 1552 C C . ALA A 1 191 ? 69.377 7.899 -109.919 1.00 89.06 191 ALA A C 1
ATOM 1554 O O . ALA A 1 191 ? 70.367 8.049 -110.634 1.00 89.06 191 ALA A O 1
ATOM 1555 N N . GLU A 1 192 ? 68.472 6.957 -110.200 1.00 89.88 192 GLU A N 1
ATOM 1556 C CA . GLU A 1 192 ? 68.503 6.157 -111.431 1.00 89.88 192 GLU A CA 1
ATOM 1557 C C . GLU A 1 192 ? 68.302 7.017 -112.686 1.00 89.88 192 GLU A C 1
ATOM 1559 O O . GLU A 1 192 ? 69.048 6.862 -113.653 1.00 89.88 192 GLU A O 1
ATOM 1564 N N . ARG A 1 193 ? 67.346 7.956 -112.678 1.00 88.88 193 ARG A N 1
ATOM 1565 C CA . ARG A 1 193 ? 67.139 8.911 -113.781 1.00 88.88 193 ARG A CA 1
ATOM 1566 C C . ARG A 1 193 ? 68.337 9.833 -113.983 1.00 88.88 193 ARG A C 1
ATOM 1568 O O . ARG A 1 193 ? 68.716 10.063 -115.124 1.00 88.88 193 ARG A O 1
ATOM 1575 N N . GLU A 1 194 ? 68.952 10.334 -112.918 1.00 89.94 194 GLU A N 1
ATOM 1576 C CA . GLU A 1 194 ? 70.180 11.133 -112.984 1.00 89.94 194 GLU A CA 1
ATOM 1577 C C . GLU A 1 194 ? 71.320 10.331 -113.607 1.00 89.94 194 GLU A C 1
ATOM 1579 O O . GLU A 1 194 ? 71.962 10.813 -114.536 1.00 89.94 194 GLU A O 1
ATOM 1584 N N . LYS A 1 195 ? 71.523 9.074 -113.187 1.00 89.19 195 LYS A N 1
ATOM 1585 C CA . LYS A 1 195 ? 72.488 8.167 -113.833 1.00 89.19 195 LYS A CA 1
ATOM 1586 C C . LYS A 1 195 ? 72.191 7.985 -115.324 1.00 89.19 195 LYS A C 1
ATOM 1588 O O . LYS A 1 195 ? 73.111 8.038 -116.135 1.00 89.19 195 LYS A O 1
ATOM 1593 N N . GLN A 1 196 ? 70.923 7.799 -115.699 1.00 85.88 196 GLN A N 1
ATOM 1594 C CA . GLN A 1 196 ? 70.504 7.688 -117.103 1.00 85.88 196 GLN A CA 1
ATOM 1595 C C . GLN A 1 196 ? 70.739 8.985 -117.893 1.00 85.88 196 GLN A C 1
ATOM 1597 O O . GLN A 1 196 ? 71.161 8.930 -119.047 1.00 85.88 196 GLN A O 1
ATOM 1602 N N . LEU A 1 197 ? 70.471 10.151 -117.299 1.00 82.50 197 LEU A N 1
ATOM 1603 C CA . LEU A 1 197 ? 70.697 11.456 -117.920 1.00 82.50 197 LEU A CA 1
ATOM 1604 C C . LEU A 1 197 ? 72.187 11.765 -118.064 1.00 82.50 197 LEU A C 1
ATOM 1606 O O . LEU A 1 197 ? 72.585 12.205 -119.133 1.00 82.50 197 LEU A O 1
ATOM 1610 N N . LEU A 1 198 ? 73.016 11.467 -117.062 1.00 81.56 198 LEU A N 1
ATOM 1611 C CA . LEU A 1 198 ? 74.475 11.575 -117.158 1.00 81.56 198 LEU A CA 1
ATOM 1612 C C . LEU A 1 198 ? 75.031 10.645 -118.240 1.00 81.56 198 LEU A C 1
ATOM 1614 O O . LEU A 1 198 ? 75.871 11.065 -119.030 1.00 81.56 198 LEU A O 1
ATOM 1618 N N . ALA A 1 199 ? 74.527 9.412 -118.337 1.00 78.31 199 ALA A N 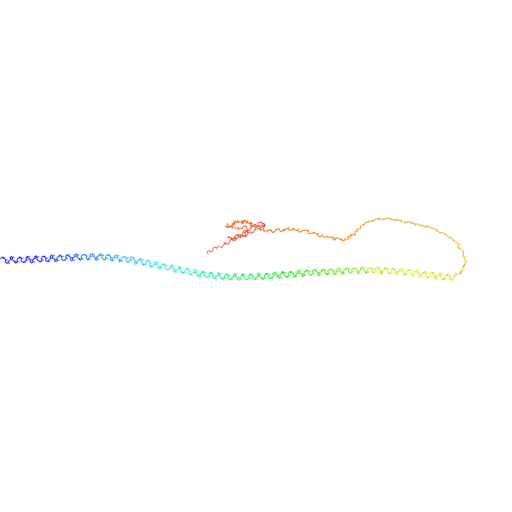1
ATOM 1619 C CA . ALA A 1 199 ? 74.882 8.503 -119.425 1.00 78.31 199 ALA A CA 1
ATOM 1620 C C . ALA A 1 199 ? 74.462 9.061 -120.798 1.00 78.31 199 ALA A C 1
ATOM 1622 O O . ALA A 1 199 ? 75.222 8.966 -121.760 1.00 78.31 199 ALA A O 1
ATOM 1623 N N . ARG A 1 200 ? 73.286 9.699 -120.896 1.00 78.50 200 ARG A N 1
ATOM 1624 C CA . ARG A 1 200 ? 72.842 10.413 -122.105 1.00 78.50 200 ARG A CA 1
ATOM 1625 C C . ARG A 1 200 ? 73.678 11.651 -122.411 1.00 78.50 200 ARG A C 1
ATOM 1627 O O . ARG A 1 200 ? 73.943 11.887 -123.580 1.00 78.50 200 ARG A O 1
ATOM 1634 N N . GLU A 1 201 ? 74.097 12.430 -121.417 1.00 77.88 201 GLU A N 1
ATOM 1635 C CA . GLU A 1 201 ? 74.970 13.593 -121.610 1.00 77.88 201 GLU A CA 1
ATOM 1636 C C . GLU A 1 201 ? 76.359 13.146 -122.073 1.00 77.88 201 GLU A C 1
ATOM 1638 O O . GLU A 1 201 ? 76.912 13.715 -123.008 1.00 77.88 201 GLU A O 1
ATOM 1643 N N . GLN A 1 202 ? 76.903 12.079 -121.487 1.00 72.88 202 GLN A N 1
ATOM 1644 C CA . GLN A 1 202 ? 78.146 11.459 -121.945 1.00 72.88 202 GLN A CA 1
ATOM 1645 C C . GLN A 1 202 ? 78.011 10.911 -123.376 1.00 72.88 202 GLN A C 1
ATOM 1647 O O . GLN A 1 202 ? 78.910 11.119 -124.192 1.00 72.88 202 GLN A O 1
ATOM 1652 N N . ALA A 1 203 ? 76.875 10.290 -123.716 1.00 69.75 203 ALA A N 1
ATOM 1653 C CA . ALA A 1 203 ? 76.561 9.864 -125.082 1.00 69.75 203 ALA A CA 1
ATOM 1654 C C . ALA A 1 203 ? 76.389 11.054 -126.051 1.00 69.75 203 ALA A C 1
ATOM 1656 O O . ALA A 1 203 ? 76.856 11.001 -127.182 1.00 69.75 203 ALA A O 1
ATOM 1657 N N . ALA A 1 204 ? 75.779 12.158 -125.613 1.00 60.84 204 ALA A N 1
ATOM 1658 C CA . ALA A 1 204 ? 75.622 13.377 -126.405 1.00 60.84 204 ALA A CA 1
ATOM 1659 C C . ALA A 1 204 ? 76.955 14.121 -126.603 1.00 60.84 204 ALA A C 1
ATOM 1661 O O . ALA A 1 204 ? 77.194 14.663 -127.676 1.00 60.84 204 ALA A O 1
ATOM 1662 N N . ARG A 1 205 ? 77.864 14.095 -125.616 1.00 59.00 205 ARG A N 1
ATOM 1663 C CA . ARG A 1 205 ? 79.241 14.613 -125.738 1.00 59.00 205 ARG A CA 1
ATOM 1664 C C . ARG A 1 205 ? 80.119 13.787 -126.679 1.00 59.00 205 ARG A C 1
ATOM 1666 O O . ARG A 1 205 ? 81.145 14.284 -127.127 1.00 59.00 205 ARG A O 1
ATOM 1673 N N . THR A 1 206 ? 79.742 12.544 -126.967 1.00 51.84 206 THR A N 1
ATOM 1674 C CA . THR A 1 206 ? 80.483 11.634 -127.855 1.00 51.84 206 THR A CA 1
ATOM 1675 C C . THR A 1 206 ? 79.807 11.437 -129.218 1.00 51.84 206 THR A C 1
ATOM 1677 O O . THR A 1 206 ? 80.301 10.661 -130.034 1.00 51.84 206 THR A O 1
ATOM 1680 N N . ALA A 1 207 ? 78.728 12.174 -129.511 1.00 39.88 207 ALA A N 1
ATOM 1681 C CA . ALA A 1 207 ? 77.985 12.085 -130.766 1.00 39.88 207 ALA A CA 1
ATOM 1682 C C . ALA A 1 207 ? 78.240 13.308 -131.686 1.00 39.88 207 ALA A C 1
ATOM 1684 O O . ALA A 1 207 ? 78.210 14.442 -131.206 1.00 39.88 207 ALA A O 1
ATOM 1685 N N . PRO A 1 208 ? 78.461 13.124 -133.007 1.00 39.75 208 PRO A N 1
ATOM 1686 C CA . PRO A 1 208 ? 78.654 14.222 -133.957 1.00 39.75 208 PRO A CA 1
ATOM 1687 C C . PRO A 1 208 ? 77.327 14.885 -134.377 1.00 39.75 208 PRO A C 1
ATOM 1689 O O . PRO A 1 208 ? 76.295 14.226 -134.492 1.00 39.75 208 PRO A O 1
ATOM 1692 N N . LEU A 1 209 ? 77.377 16.193 -134.657 1.00 39.50 209 LEU A N 1
ATOM 1693 C CA . LEU A 1 209 ? 76.267 17.012 -135.176 1.00 39.50 209 LEU A CA 1
ATOM 1694 C C . LEU A 1 209 ? 75.819 16.598 -136.592 1.00 39.50 209 LEU A C 1
ATOM 1696 O O . LEU A 1 209 ? 76.664 16.291 -137.435 1.00 39.50 209 LEU A O 1
ATOM 1700 N N . PRO A 1 210 ? 74.513 16.742 -136.899 1.00 38.47 210 PRO A N 1
ATOM 1701 C CA . PRO A 1 210 ? 74.097 17.434 -138.128 1.00 38.47 210 PRO A CA 1
ATOM 1702 C C . PRO A 1 210 ? 72.870 18.375 -137.958 1.00 38.47 210 PRO A C 1
ATOM 1704 O O . PRO A 1 210 ? 72.154 18.337 -136.962 1.00 38.47 210 PRO A O 1
ATOM 1707 N N . ILE A 1 211 ? 72.644 19.241 -138.956 1.00 35.62 211 ILE A N 1
ATOM 1708 C CA . ILE A 1 211 ? 71.669 20.361 -139.086 1.00 35.62 211 ILE A CA 1
ATOM 1709 C C . ILE A 1 211 ? 70.909 20.156 -140.443 1.00 35.62 211 ILE A C 1
ATOM 1711 O O . ILE A 1 211 ? 71.526 19.522 -141.302 1.00 35.62 211 ILE A O 1
ATOM 1715 N N . PRO A 1 212 ? 69.746 20.769 -140.820 1.00 49.91 212 PRO A N 1
ATOM 1716 C CA . PRO A 1 212 ? 68.433 21.051 -140.177 1.00 49.91 212 PRO A CA 1
ATOM 1717 C C . PRO A 1 212 ? 67.161 20.700 -141.043 1.00 49.91 212 PRO A C 1
ATOM 1719 O O . PRO A 1 212 ? 67.277 20.346 -142.212 1.00 49.91 212 PRO A O 1
ATOM 1722 N N . ALA A 1 213 ? 65.965 21.012 -140.482 1.00 32.72 213 ALA A N 1
ATOM 1723 C CA . ALA A 1 213 ? 64.691 21.495 -141.108 1.00 32.72 213 ALA A CA 1
ATOM 1724 C C . ALA A 1 213 ? 63.763 20.510 -141.882 1.00 32.72 213 ALA A C 1
ATOM 1726 O O . ALA A 1 213 ? 64.247 19.476 -142.327 1.00 32.72 213 ALA A O 1
ATOM 1727 N N . PRO A 1 214 ? 62.462 20.825 -142.167 1.00 44.03 214 PRO A N 1
ATOM 1728 C CA . PRO A 1 214 ? 61.473 21.766 -141.585 1.00 44.03 214 PRO A CA 1
ATOM 1729 C C . PRO A 1 214 ? 60.112 21.104 -141.157 1.00 44.03 214 PRO A C 1
ATOM 1731 O O . PRO A 1 214 ? 59.878 19.920 -141.369 1.00 44.03 214 PRO A O 1
ATOM 1734 N N . VAL A 1 215 ? 59.210 21.902 -140.554 1.00 47.38 215 VAL A N 1
ATOM 1735 C CA . VAL A 1 215 ? 57.756 21.678 -140.245 1.00 47.38 215 VAL A CA 1
ATOM 1736 C C . VAL A 1 215 ? 56.936 21.140 -141.447 1.00 47.38 215 VAL A C 1
ATOM 1738 O O . VAL A 1 215 ? 57.333 21.492 -142.560 1.00 47.38 215 VAL A O 1
ATOM 1741 N N . PRO A 1 216 ? 55.783 20.405 -141.310 1.00 45.25 216 PRO A N 1
ATOM 1742 C CA . PRO A 1 216 ? 54.556 20.863 -140.598 1.00 45.25 216 PRO A CA 1
ATOM 1743 C C . PRO A 1 216 ? 53.524 19.797 -140.063 1.00 45.25 216 PRO A C 1
ATOM 1745 O O . PRO A 1 216 ? 53.668 18.599 -140.258 1.00 45.25 216 PRO A O 1
ATOM 1748 N N . ALA A 1 217 ? 52.438 20.317 -139.449 1.00 28.83 217 ALA A N 1
ATOM 1749 C CA . ALA A 1 217 ? 51.007 19.896 -139.470 1.00 28.83 217 ALA A CA 1
ATOM 1750 C C . ALA A 1 217 ? 50.458 18.608 -138.776 1.00 28.83 217 ALA A C 1
ATOM 1752 O O . ALA A 1 217 ? 50.706 17.511 -139.251 1.00 28.83 217 ALA A O 1
ATOM 1753 N N . THR A 1 218 ? 49.547 18.832 -137.788 1.00 36.06 218 THR A N 1
ATOM 1754 C CA . THR A 1 218 ? 48.247 18.149 -137.424 1.00 36.06 218 THR A CA 1
ATOM 1755 C C . THR A 1 218 ? 48.170 16.602 -137.289 1.00 36.06 218 THR A C 1
ATOM 1757 O O . THR A 1 218 ? 49.074 15.943 -137.777 1.00 36.06 218 THR A O 1
ATOM 1760 N N . PRO A 1 219 ? 47.112 15.943 -136.726 1.00 46.28 219 PRO A N 1
ATOM 1761 C CA . PRO A 1 219 ? 45.838 16.386 -136.111 1.00 46.28 219 PRO A CA 1
ATOM 1762 C C . PRO A 1 219 ? 45.476 15.711 -134.739 1.00 46.28 219 PRO A C 1
ATOM 1764 O O . PRO A 1 219 ? 46.212 14.888 -134.205 1.00 46.28 219 PRO A O 1
ATOM 1767 N N . SER A 1 220 ? 44.298 16.073 -134.197 1.00 39.09 220 SER A N 1
ATOM 1768 C CA . SER A 1 220 ? 43.413 15.393 -133.200 1.00 39.09 220 SER A CA 1
ATOM 1769 C C . SER A 1 220 ? 43.039 13.921 -133.593 1.00 39.09 220 SER A C 1
ATOM 1771 O O . SER A 1 220 ? 43.532 13.526 -134.650 1.00 39.09 220 SER A O 1
ATOM 1773 N N . PRO A 1 221 ? 42.124 13.112 -132.944 1.00 51.59 221 PRO A N 1
ATOM 1774 C CA . PRO A 1 221 ? 41.018 13.437 -131.996 1.00 51.59 221 PRO A CA 1
ATOM 1775 C C . PRO A 1 221 ? 40.521 12.309 -130.990 1.00 51.59 221 PRO A C 1
ATOM 1777 O O . PRO A 1 221 ? 41.139 11.261 -130.857 1.00 51.59 221 PRO A O 1
ATOM 1780 N N . ILE A 1 222 ? 39.341 12.547 -130.353 1.00 41.31 222 ILE A N 1
ATOM 1781 C CA . ILE A 1 222 ? 38.250 11.626 -129.849 1.00 41.31 222 ILE A CA 1
ATOM 1782 C C . ILE A 1 222 ? 38.420 10.901 -128.482 1.00 41.31 222 ILE A C 1
ATOM 1784 O O . ILE A 1 222 ? 39.265 10.033 -128.339 1.00 41.31 222 ILE A O 1
ATOM 1788 N N . ALA A 1 223 ? 37.709 11.330 -127.414 1.00 37.78 223 ALA A N 1
ATOM 1789 C CA . ALA A 1 223 ? 36.416 10.848 -126.825 1.00 37.78 223 ALA A CA 1
ATOM 1790 C C . ALA A 1 223 ? 36.475 9.447 -126.149 1.00 37.78 223 ALA A C 1
ATOM 1792 O O . ALA A 1 223 ? 37.136 8.560 -126.658 1.00 37.78 223 ALA A O 1
ATOM 1793 N N . ARG A 1 224 ? 35.806 9.123 -125.024 1.00 31.47 224 ARG A N 1
ATOM 1794 C CA . ARG A 1 224 ? 34.387 9.318 -124.651 1.00 31.47 224 ARG A CA 1
ATOM 1795 C C . ARG A 1 224 ? 34.143 8.855 -123.182 1.00 31.47 224 ARG A C 1
ATOM 1797 O O . ARG A 1 224 ? 34.914 8.063 -122.657 1.00 31.47 224 ARG A O 1
ATOM 1804 N N . ALA A 1 225 ? 33.059 9.348 -122.573 1.00 39.56 225 ALA A N 1
ATOM 1805 C CA . ALA A 1 225 ? 32.487 9.063 -121.232 1.00 39.56 225 ALA A CA 1
ATOM 1806 C C . ALA A 1 225 ? 31.886 7.619 -121.096 1.00 39.56 225 ALA A C 1
ATOM 1808 O O . ALA A 1 225 ? 32.013 6.904 -122.096 1.00 39.56 225 ALA A O 1
ATOM 1809 N N . PRO A 1 226 ? 31.197 7.147 -120.002 1.00 50.84 226 PRO A N 1
ATOM 1810 C CA . PRO A 1 226 ? 30.099 7.816 -119.244 1.00 50.84 226 PRO A CA 1
ATOM 1811 C C . PRO A 1 226 ? 29.913 7.472 -117.721 1.00 50.84 226 PRO A C 1
ATOM 1813 O O . PRO A 1 226 ? 30.672 6.711 -117.134 1.00 50.84 226 PRO A O 1
ATOM 1816 N N . ALA A 1 227 ? 28.873 8.073 -117.105 1.00 44.94 227 ALA A N 1
ATOM 1817 C CA . ALA A 1 227 ? 28.296 7.859 -115.748 1.00 44.94 227 ALA A CA 1
ATOM 1818 C C . ALA A 1 227 ? 27.341 6.623 -115.668 1.00 44.94 227 ALA A C 1
ATOM 1820 O O . ALA A 1 227 ? 27.177 6.001 -116.724 1.00 44.94 227 ALA A O 1
ATOM 1821 N N . PRO A 1 228 ? 26.692 6.231 -114.521 1.00 52.09 228 PRO A N 1
ATOM 1822 C CA . PRO A 1 228 ? 25.499 6.915 -113.923 1.00 52.09 228 PRO A CA 1
ATOM 1823 C C . PRO A 1 228 ? 25.227 6.731 -112.373 1.00 52.09 228 PRO A C 1
ATOM 1825 O O . PRO A 1 228 ? 26.032 6.145 -111.661 1.00 52.09 228 PRO A O 1
ATOM 1828 N N . ALA A 1 229 ? 24.087 7.274 -111.875 1.00 42.47 229 ALA A N 1
ATOM 1829 C CA . ALA A 1 229 ? 23.508 7.360 -110.486 1.00 42.47 229 ALA A CA 1
ATOM 1830 C C . ALA A 1 229 ? 22.671 6.098 -110.036 1.00 42.47 229 ALA A C 1
ATOM 1832 O O . ALA A 1 229 ? 22.775 5.139 -110.802 1.00 42.47 229 ALA A O 1
ATOM 1833 N N . PRO A 1 230 ? 21.798 6.002 -108.957 1.00 54.31 230 PRO A N 1
ATOM 1834 C CA . PRO A 1 230 ? 21.211 6.956 -107.950 1.00 54.31 230 PRO A CA 1
ATOM 1835 C C . PRO A 1 230 ? 20.971 6.451 -106.449 1.00 54.31 230 PRO A C 1
ATOM 1837 O O . PRO A 1 230 ? 21.522 5.439 -106.038 1.00 54.31 230 PRO A O 1
ATOM 1840 N N . VAL A 1 231 ? 20.164 7.221 -105.663 1.00 45.44 231 VAL A N 1
ATOM 1841 C CA . VAL A 1 231 ? 19.736 7.324 -104.197 1.00 45.44 231 VAL A CA 1
ATOM 1842 C C . VAL A 1 231 ? 18.981 6.120 -103.520 1.00 45.44 231 VAL A C 1
ATOM 1844 O O . VAL A 1 231 ? 18.653 5.226 -104.297 1.00 45.44 231 VAL A O 1
ATOM 1847 N N . PRO A 1 232 ? 18.633 6.023 -102.173 1.00 50.84 232 PRO A N 1
ATOM 1848 C CA . PRO A 1 232 ? 17.781 6.928 -101.309 1.00 50.84 232 PRO A CA 1
ATOM 1849 C C . PRO A 1 232 ? 18.068 7.028 -99.745 1.00 50.84 232 PRO A C 1
ATOM 1851 O O . PRO A 1 232 ? 19.050 6.484 -99.258 1.00 50.84 232 PRO A O 1
ATOM 1854 N N . ALA A 1 233 ? 17.214 7.766 -98.980 1.00 38.38 233 ALA A N 1
ATOM 1855 C CA . ALA A 1 233 ? 17.255 8.243 -97.546 1.00 38.38 233 ALA A CA 1
ATOM 1856 C C . ALA A 1 233 ? 16.839 7.194 -96.442 1.00 38.38 233 ALA A C 1
ATOM 1858 O O . ALA A 1 233 ? 16.508 6.100 -96.899 1.00 38.38 233 ALA A O 1
ATOM 1859 N N . PRO A 1 234 ? 16.775 7.405 -95.068 1.00 47.09 234 PRO A N 1
ATOM 1860 C CA . PRO A 1 234 ? 16.097 8.504 -94.291 1.00 47.09 234 PRO A CA 1
ATOM 1861 C C . PRO A 1 234 ? 16.601 8.891 -92.835 1.00 47.09 234 PRO A C 1
ATOM 1863 O O . PRO A 1 234 ? 17.484 8.247 -92.291 1.00 47.09 234 PRO A O 1
ATOM 1866 N N . ALA A 1 235 ? 15.939 9.908 -92.210 1.00 37.44 235 ALA A N 1
ATOM 1867 C CA . ALA A 1 235 ? 15.693 10.251 -90.760 1.00 37.44 235 ALA A CA 1
ATOM 1868 C C . ALA A 1 235 ? 16.889 10.428 -89.756 1.00 37.44 235 ALA A C 1
ATOM 1870 O O . ALA A 1 235 ? 17.874 9.726 -89.864 1.00 37.44 235 ALA A O 1
ATOM 1871 N N . ALA A 1 236 ? 16.939 11.282 -88.709 1.00 34.59 236 ALA A N 1
ATOM 1872 C CA . ALA A 1 236 ? 15.976 12.036 -87.885 1.00 34.59 236 ALA A CA 1
ATOM 1873 C C . ALA A 1 236 ? 16.672 13.170 -87.047 1.00 34.59 236 ALA A C 1
ATOM 1875 O O . ALA A 1 236 ? 17.839 13.013 -86.719 1.00 34.59 236 ALA A O 1
ATOM 1876 N N . ARG A 1 237 ? 15.918 14.242 -86.686 1.00 35.94 237 ARG A N 1
ATOM 1877 C CA . ARG A 1 237 ? 15.869 15.123 -85.456 1.00 35.94 237 ARG A CA 1
ATOM 1878 C C . ARG A 1 237 ? 17.149 15.505 -84.637 1.00 35.94 237 ARG A C 1
ATOM 1880 O O . ARG A 1 237 ? 18.065 14.703 -84.571 1.00 35.94 237 ARG A O 1
ATOM 1887 N N . PRO A 1 238 ? 17.201 16.659 -83.900 1.00 40.84 238 PRO A N 1
ATOM 1888 C CA . PRO A 1 238 ? 16.135 17.169 -83.016 1.00 40.84 238 PRO A CA 1
ATOM 1889 C C . PRO A 1 238 ? 15.847 18.696 -83.022 1.00 40.84 238 PRO A C 1
ATOM 1891 O O . PRO A 1 238 ? 16.348 19.467 -83.828 1.00 40.84 238 PRO A O 1
ATOM 1894 N N . SER A 1 239 ? 14.914 19.033 -82.127 1.00 38.12 239 SER A N 1
ATOM 1895 C CA . SER A 1 239 ? 14.032 20.193 -81.922 1.00 38.12 239 SER A CA 1
ATOM 1896 C C . SER A 1 239 ? 14.645 21.594 -81.664 1.00 38.12 239 SER A C 1
ATOM 1898 O O . SER A 1 239 ? 15.827 21.703 -81.349 1.00 38.12 239 SER A O 1
ATOM 1900 N N . PRO A 1 240 ? 13.798 22.654 -81.699 1.00 44.03 240 PRO A N 1
ATOM 1901 C CA . PRO A 1 240 ? 14.135 24.055 -81.407 1.00 44.03 240 PRO A CA 1
ATOM 1902 C C . PRO A 1 240 ? 13.781 24.527 -79.969 1.00 44.03 240 PRO A C 1
ATOM 1904 O O . PRO A 1 240 ? 12.935 23.926 -79.321 1.00 44.03 240 PRO A O 1
ATOM 1907 N N . GLN A 1 241 ? 14.419 25.640 -79.563 1.00 46.47 241 GLN A N 1
ATOM 1908 C CA . GLN A 1 241 ? 13.991 26.821 -78.761 1.00 46.47 241 GLN A CA 1
ATOM 1909 C C . GLN A 1 241 ? 13.184 26.734 -77.424 1.00 46.47 241 GLN A C 1
ATOM 1911 O O . GLN A 1 241 ? 12.471 25.769 -77.170 1.00 46.47 241 GLN A O 1
ATOM 1916 N N . PRO A 1 242 ? 13.293 27.776 -76.554 1.00 51.41 242 PRO A N 1
ATOM 1917 C CA . PRO A 1 242 ? 12.789 27.798 -75.176 1.00 51.41 242 PRO A CA 1
ATOM 1918 C C . PRO A 1 242 ? 11.362 28.362 -75.065 1.00 51.41 242 PRO A C 1
ATOM 1920 O O . PRO A 1 242 ? 10.994 29.277 -75.797 1.00 51.41 242 PRO A O 1
ATOM 1923 N N . VAL A 1 243 ? 10.579 27.882 -74.092 1.00 39.38 243 VAL A N 1
ATOM 1924 C CA . VAL A 1 243 ? 9.280 28.476 -73.729 1.00 39.38 243 VAL A CA 1
ATOM 1925 C C . VAL A 1 243 ? 9.091 28.448 -72.205 1.00 39.38 243 VAL A C 1
ATOM 1927 O O . VAL A 1 243 ? 8.950 27.392 -71.599 1.00 39.38 243 VAL A O 1
ATOM 1930 N N . VAL A 1 244 ? 9.085 29.633 -71.596 1.00 42.66 244 VAL A N 1
ATOM 1931 C CA . VAL A 1 244 ? 8.290 29.999 -70.401 1.00 42.66 244 VAL A CA 1
ATOM 1932 C C . VAL A 1 244 ? 6.896 30.423 -70.910 1.00 42.66 244 VAL A C 1
ATOM 1934 O O . VAL A 1 244 ? 6.880 30.991 -72.007 1.00 42.66 244 VAL A O 1
ATOM 1937 N N . PRO A 1 245 ? 5.738 30.231 -70.216 1.00 48.59 245 PRO A N 1
ATOM 1938 C CA . PRO A 1 245 ? 5.460 30.878 -68.914 1.00 48.59 245 PRO A CA 1
ATOM 1939 C C . PRO A 1 245 ? 4.359 30.250 -67.993 1.00 48.59 245 PRO A C 1
ATOM 1941 O O . PRO A 1 245 ? 3.701 29.282 -68.343 1.00 48.59 245 PRO A O 1
ATOM 1944 N N . LYS A 1 246 ? 4.137 30.936 -66.849 1.00 34.09 246 LYS A N 1
ATOM 1945 C CA . LYS A 1 246 ? 2.882 31.162 -66.070 1.00 34.09 246 LYS A CA 1
ATOM 1946 C C . LYS A 1 246 ? 2.158 29.955 -65.437 1.00 34.09 246 LYS A C 1
ATOM 1948 O O . LYS A 1 246 ? 1.648 29.087 -66.118 1.00 34.09 246 LYS A O 1
ATOM 1953 N N . VAL A 1 247 ? 2.197 29.829 -64.103 1.00 43.34 247 VAL A N 1
ATOM 1954 C CA . VAL A 1 247 ? 1.232 30.379 -63.110 1.00 43.34 247 VAL A CA 1
ATOM 1955 C C . VAL A 1 247 ? -0.198 29.918 -63.362 1.00 43.34 247 VAL A C 1
ATOM 1957 O O . VAL A 1 247 ? -0.842 30.451 -64.252 1.00 43.34 247 VAL A O 1
ATOM 1960 N N . GLU A 1 248 ? -0.710 29.080 -62.459 1.00 32.41 248 GLU A N 1
ATOM 1961 C CA . GLU A 1 248 ? -2.087 29.176 -61.966 1.00 32.41 248 GLU A CA 1
ATOM 1962 C C . GLU A 1 248 ? -2.216 28.495 -60.589 1.00 32.41 248 GLU A C 1
ATOM 1964 O O . GLU A 1 248 ? -1.968 27.305 -60.416 1.00 32.41 248 GLU A O 1
ATOM 1969 N N . LYS A 1 249 ? -2.564 29.308 -59.584 1.00 41.84 249 LYS A N 1
ATOM 1970 C CA . LYS A 1 249 ? -3.286 28.891 -58.372 1.00 41.84 249 LYS A CA 1
ATOM 1971 C C . LYS A 1 249 ? -4.777 28.833 -58.733 1.00 41.84 249 LYS A C 1
ATOM 1973 O O . LYS A 1 249 ? -5.222 29.675 -59.509 1.00 41.84 249 LYS A O 1
ATOM 1978 N N . PRO A 1 250 ? -5.559 27.967 -58.078 1.00 42.16 250 PRO A N 1
ATOM 1979 C CA . PRO A 1 250 ? -6.522 28.482 -57.086 1.00 42.16 250 PRO A CA 1
ATOM 1980 C C . PRO A 1 250 ? -6.521 27.590 -55.824 1.00 42.16 250 PRO A C 1
ATOM 1982 O O . PRO A 1 250 ? -6.453 26.373 -55.913 1.00 42.16 250 PRO A O 1
ATOM 1985 N N . VAL A 1 251 ? -6.305 28.094 -54.605 1.00 37.84 251 VAL A N 1
ATOM 1986 C CA . VAL A 1 251 ? -7.238 28.775 -53.678 1.00 37.84 251 VAL A CA 1
ATOM 1987 C C . VAL A 1 251 ? -8.586 28.065 -53.465 1.00 37.84 251 VAL A C 1
ATOM 1989 O O . VAL A 1 251 ? -9.417 28.061 -54.363 1.00 37.84 251 VAL A O 1
ATOM 1992 N N . ALA A 1 252 ? -8.785 27.627 -52.207 1.00 32.41 252 ALA A N 1
ATOM 1993 C CA . ALA A 1 252 ? -10.008 27.601 -51.370 1.00 32.41 252 ALA A CA 1
ATOM 1994 C C . ALA A 1 252 ? -10.322 26.194 -50.797 1.00 32.41 252 ALA A C 1
ATOM 1996 O O . ALA A 1 252 ? -10.680 25.303 -51.550 1.00 32.41 252 ALA A O 1
ATOM 1997 N N . LYS A 1 253 ? -9.996 25.911 -49.517 1.00 33.19 253 LYS A N 1
ATOM 1998 C CA . LYS A 1 253 ? -10.806 26.085 -48.267 1.00 33.19 253 LYS A CA 1
ATOM 1999 C C . LYS A 1 253 ? -11.795 24.910 -48.045 1.00 33.19 253 LYS A C 1
ATOM 2001 O O . LYS A 1 253 ? -12.337 24.439 -49.032 1.00 33.19 253 LYS A O 1
ATOM 2006 N N . PRO A 1 254 ? -12.244 24.591 -46.814 1.00 41.44 254 PRO A N 1
ATOM 2007 C CA . PRO A 1 254 ? -11.579 24.375 -45.522 1.00 41.44 254 PRO A CA 1
ATOM 2008 C C . PRO A 1 254 ? -11.822 22.937 -44.971 1.00 41.44 254 PRO A C 1
ATOM 2010 O O . PRO A 1 254 ? -12.503 22.119 -45.576 1.00 41.44 254 PRO A O 1
ATOM 2013 N N . THR A 1 255 ? -11.255 22.675 -43.793 1.00 40.00 255 THR A N 1
ATOM 2014 C CA . THR A 1 255 ? -11.536 21.610 -42.803 1.00 40.00 255 THR A CA 1
ATOM 2015 C C . THR A 1 255 ? -13.015 21.184 -42.660 1.00 40.00 255 THR A C 1
ATOM 2017 O O . THR A 1 255 ? -13.916 21.991 -42.888 1.00 40.00 255 THR A O 1
ATOM 2020 N N . PRO A 1 256 ? -13.272 19.956 -42.164 1.00 42.03 256 PRO A N 1
ATOM 2021 C CA . PRO A 1 256 ? -13.568 19.852 -40.732 1.00 42.03 256 PRO A CA 1
ATOM 2022 C C . PRO A 1 256 ? -12.847 18.698 -40.022 1.00 42.03 256 PRO A C 1
ATOM 2024 O O . PRO A 1 256 ? -12.563 17.644 -40.584 1.00 42.03 256 PRO A O 1
ATOM 2027 N N . ALA A 1 257 ? -12.565 18.945 -38.746 1.00 41.56 257 ALA A N 1
ATOM 2028 C CA . ALA A 1 257 ? -12.262 17.930 -37.752 1.00 41.56 257 ALA A CA 1
ATOM 2029 C C . ALA A 1 257 ? -13.438 16.947 -37.601 1.00 41.56 257 ALA A C 1
ATOM 2031 O O . ALA A 1 257 ? -14.586 17.390 -37.677 1.00 41.56 257 ALA A O 1
ATOM 2032 N N . PRO A 1 258 ? -13.199 15.668 -37.284 1.00 36.38 258 PRO A N 1
ATOM 2033 C CA . PRO A 1 258 ? -14.188 14.872 -36.587 1.00 36.38 258 PRO A CA 1
ATOM 2034 C C . PRO A 1 258 ? -14.013 15.088 -35.078 1.00 36.38 258 PRO A C 1
ATOM 2036 O O . PRO A 1 258 ? -12.965 14.802 -34.498 1.00 36.38 258 PRO A O 1
ATOM 2039 N N . ALA A 1 259 ? -15.046 15.650 -34.461 1.00 39.44 259 ALA A N 1
ATOM 2040 C CA . ALA A 1 259 ? -15.336 15.469 -33.045 1.00 39.44 259 ALA A CA 1
ATOM 2041 C C . ALA A 1 259 ? -16.356 14.312 -32.906 1.00 39.44 259 ALA A C 1
ATOM 2043 O O . ALA A 1 259 ? -16.847 13.804 -33.913 1.00 39.44 259 ALA A O 1
ATOM 2044 N N . PRO A 1 260 ? -16.666 13.907 -31.671 1.00 45.28 260 PRO A N 1
ATOM 2045 C CA . PRO A 1 260 ? -16.463 12.575 -31.120 1.00 45.28 260 PRO A CA 1
ATOM 2046 C C . PRO A 1 260 ? -17.550 11.570 -31.536 1.00 45.28 260 PRO A C 1
ATOM 2048 O O . PRO A 1 260 ? -18.742 11.868 -31.472 1.00 45.28 260 PRO A O 1
ATOM 2051 N N . GLU A 1 261 ? -17.151 10.352 -31.894 1.00 35.19 261 GLU A N 1
ATOM 2052 C CA . GLU A 1 261 ? -18.089 9.251 -32.114 1.00 35.19 261 GLU A CA 1
ATOM 2053 C C . GLU A 1 261 ? -18.209 8.403 -30.843 1.00 35.19 261 GLU A C 1
ATOM 2055 O O . GLU A 1 261 ? -17.291 7.687 -30.457 1.00 35.19 261 GLU A O 1
ATOM 2060 N N . THR A 1 262 ? -19.371 8.565 -30.202 1.00 32.09 262 THR A N 1
ATOM 2061 C CA . THR A 1 262 ? -20.229 7.518 -29.624 1.00 32.09 262 THR A CA 1
ATOM 2062 C C . THR A 1 262 ? -19.579 6.433 -28.767 1.00 32.09 262 THR A C 1
ATOM 2064 O O . THR A 1 262 ? -18.961 5.496 -29.265 1.00 32.09 262 THR A O 1
ATOM 2067 N N . GLU A 1 263 ? -19.899 6.505 -27.474 1.00 43.59 263 GLU A N 1
ATOM 2068 C CA . GLU A 1 263 ? -20.091 5.359 -26.587 1.00 43.59 263 GLU A CA 1
ATOM 2069 C C . GLU A 1 263 ? -20.805 4.222 -27.341 1.00 43.59 263 GLU A C 1
ATOM 2071 O O . GLU A 1 263 ? -22.005 4.272 -27.606 1.00 43.59 263 GLU A O 1
ATOM 2076 N N . GLN A 1 264 ? -20.044 3.202 -27.727 1.00 34.41 264 GLN A N 1
ATOM 2077 C CA . GLN A 1 264 ? -20.582 1.871 -27.943 1.00 34.41 264 GLN A CA 1
ATOM 2078 C C . GLN A 1 264 ? -20.412 1.138 -26.620 1.00 34.41 264 GLN A C 1
ATOM 2080 O O . GLN A 1 264 ? -19.312 0.713 -26.267 1.00 34.41 264 GLN A O 1
ATOM 2085 N N . GLU A 1 265 ? -21.515 1.026 -25.885 1.00 42.06 265 GLU A N 1
ATOM 2086 C CA . GLU A 1 265 ? -21.716 -0.021 -24.893 1.00 42.06 265 GLU A CA 1
ATOM 2087 C C . GLU A 1 265 ? -21.475 -1.366 -25.592 1.00 42.06 265 GLU A C 1
ATOM 2089 O O . GLU A 1 265 ? -22.360 -1.949 -26.222 1.00 42.06 265 GLU A O 1
ATOM 2094 N N . ALA A 1 266 ? -20.237 -1.854 -25.526 1.00 35.44 266 ALA A N 1
ATOM 2095 C CA . ALA A 1 266 ? -19.975 -3.268 -25.660 1.00 35.44 266 ALA A CA 1
ATOM 2096 C C . ALA A 1 266 ? -20.702 -3.915 -24.485 1.00 35.44 266 ALA A C 1
ATOM 2098 O O . ALA A 1 266 ? -20.248 -3.828 -23.348 1.00 35.44 266 ALA A O 1
ATOM 2099 N N . ALA A 1 267 ? -21.872 -4.489 -24.756 1.00 40.53 267 ALA A N 1
ATOM 2100 C CA . ALA A 1 267 ? -22.526 -5.399 -23.840 1.00 40.53 267 ALA A CA 1
ATOM 2101 C C . ALA A 1 267 ? -21.493 -6.463 -23.450 1.00 40.53 267 ALA A C 1
ATOM 2103 O O . ALA A 1 267 ? -21.154 -7.342 -24.248 1.00 40.53 267 ALA A O 1
ATOM 2104 N N . GLU A 1 268 ? -20.938 -6.317 -22.250 1.00 56.16 268 GLU A N 1
ATOM 2105 C CA . GLU A 1 268 ? -20.047 -7.279 -21.629 1.00 56.16 268 GLU A CA 1
ATOM 2106 C C . GLU A 1 268 ? -20.829 -8.590 -21.555 1.00 56.16 268 GLU A C 1
ATOM 2108 O O . GLU A 1 268 ? -21.769 -8.746 -20.779 1.00 56.16 268 GLU A O 1
ATOM 2113 N N . SER A 1 269 ? -20.527 -9.518 -22.460 1.00 67.25 269 SER A N 1
ATOM 2114 C CA . SER A 1 269 ? -21.141 -10.836 -22.422 1.00 67.25 269 SER A CA 1
ATOM 2115 C C . SER A 1 269 ? -20.563 -11.552 -21.205 1.00 67.25 269 SER A C 1
ATOM 2117 O O . SER A 1 269 ? -19.397 -11.937 -21.176 1.00 67.25 269 SER A O 1
ATOM 2119 N N . GLU A 1 270 ? -21.356 -11.644 -20.145 1.00 85.88 270 GLU A N 1
ATOM 2120 C CA . GLU A 1 270 ? -21.019 -12.420 -18.961 1.00 85.88 270 GLU A CA 1
ATOM 2121 C C . GLU A 1 270 ? -21.469 -13.872 -19.168 1.00 85.88 270 GLU A C 1
ATOM 2123 O O . GLU A 1 270 ? -22.633 -14.153 -19.464 1.00 85.88 270 GLU A O 1
ATOM 2128 N N . VAL A 1 271 ? -20.538 -14.810 -19.012 1.00 85.56 271 VAL A N 1
ATOM 2129 C CA . VAL A 1 271 ? -20.762 -16.251 -19.138 1.00 85.56 271 VAL A CA 1
ATOM 2130 C C . VAL A 1 271 ? -20.587 -16.899 -17.759 1.00 85.56 271 VAL A C 1
ATOM 2132 O O . VAL A 1 271 ? -19.633 -16.581 -17.040 1.00 85.56 271 VAL A O 1
ATOM 2135 N N . PRO A 1 272 ? -21.473 -17.825 -17.345 1.00 88.88 272 PRO A N 1
ATOM 2136 C CA . PRO A 1 272 ? -21.316 -18.529 -16.080 1.00 88.88 272 PRO A CA 1
ATOM 2137 C C . PRO A 1 272 ? -20.138 -19.510 -16.133 1.00 88.88 272 PRO A C 1
ATOM 2139 O O . PRO A 1 272 ? -20.006 -20.318 -17.054 1.00 88.88 272 PRO A O 1
ATOM 2142 N N . CYS A 1 273 ? -19.300 -19.492 -15.098 1.00 84.31 273 CYS A N 1
ATOM 2143 C CA . CYS A 1 273 ? -18.215 -20.451 -14.927 1.00 84.31 273 CYS A CA 1
ATOM 2144 C C . CYS A 1 273 ? -18.752 -21.895 -14.861 1.00 84.31 273 CYS A C 1
ATOM 2146 O O . CYS A 1 273 ? -19.585 -22.181 -13.999 1.00 84.31 273 CYS A O 1
ATOM 2148 N N . PRO A 1 274 ? -18.222 -22.855 -15.639 1.00 86.56 274 PRO A N 1
ATOM 2149 C CA . PRO A 1 274 ? -18.691 -24.241 -15.631 1.00 86.56 274 PRO A CA 1
ATOM 2150 C C . PRO A 1 274 ? -18.392 -24.984 -14.319 1.00 86.56 274 PRO A C 1
ATOM 2152 O O . PRO A 1 274 ? -19.007 -26.010 -14.049 1.00 86.56 274 PRO A O 1
ATOM 2155 N N . ALA A 1 275 ? -17.461 -24.489 -13.495 1.00 85.62 275 ALA A N 1
ATOM 2156 C CA . ALA A 1 275 ? -17.083 -25.135 -12.238 1.00 85.62 275 ALA A CA 1
ATOM 2157 C C . ALA A 1 275 ? -17.885 -24.645 -11.020 1.00 85.62 275 ALA A C 1
ATOM 2159 O O . ALA A 1 275 ? -18.124 -25.425 -10.103 1.00 85.62 275 ALA A O 1
ATOM 2160 N N . CYS A 1 276 ? -18.284 -23.369 -10.982 1.00 90.56 276 CYS A N 1
ATOM 2161 C CA . CYS A 1 276 ? -18.934 -22.774 -9.805 1.00 90.56 276 CYS A CA 1
ATOM 2162 C C . CYS A 1 276 ? -20.141 -21.876 -10.112 1.00 90.56 276 CYS A C 1
ATOM 2164 O O . CYS A 1 276 ? -20.750 -21.355 -9.184 1.00 90.56 276 CYS A O 1
ATOM 2166 N N . GLY A 1 277 ? -20.485 -21.671 -11.387 1.00 84.88 277 GLY A N 1
ATOM 2167 C CA . GLY A 1 277 ? -21.641 -20.876 -11.812 1.00 84.88 277 GLY A CA 1
ATOM 2168 C C . GLY A 1 277 ? -21.499 -19.361 -11.647 1.00 84.88 277 GLY A C 1
ATOM 2169 O O . GLY A 1 277 ? -22.439 -18.635 -11.945 1.00 84.88 277 GLY A O 1
ATOM 2170 N N . THR A 1 278 ? -20.350 -18.862 -11.184 1.00 89.44 278 THR A N 1
ATOM 2171 C CA . THR A 1 278 ? -20.099 -17.419 -11.054 1.00 89.44 278 THR A CA 1
ATOM 2172 C C . THR A 1 278 ? -20.054 -16.760 -12.433 1.00 89.44 278 THR A C 1
ATOM 2174 O O . THR A 1 278 ? -19.404 -17.300 -13.326 1.00 89.44 278 THR A O 1
ATOM 2177 N N . MET A 1 279 ? -20.718 -15.613 -12.597 1.00 90.62 279 MET A N 1
ATOM 2178 C CA . MET A 1 279 ? -20.697 -14.818 -13.830 1.00 90.62 279 MET A CA 1
ATOM 2179 C C . MET A 1 279 ? -19.312 -14.189 -14.017 1.00 90.62 279 MET A C 1
ATOM 2181 O O . MET A 1 279 ? -18.783 -13.555 -13.097 1.00 90.62 279 MET A O 1
ATOM 2185 N N . ILE A 1 280 ? -18.694 -14.427 -15.173 1.00 89.12 280 ILE A N 1
ATOM 2186 C CA . ILE A 1 280 ? -17.379 -13.896 -15.541 1.00 89.12 280 ILE A CA 1
ATOM 2187 C C . ILE A 1 280 ? -17.463 -13.373 -16.975 1.00 89.12 280 ILE A C 1
ATOM 2189 O O . ILE A 1 280 ? -18.225 -13.900 -17.779 1.00 89.12 280 ILE A O 1
ATOM 2193 N N . SER A 1 281 ? -16.660 -12.375 -17.323 1.00 85.25 281 SER A N 1
ATOM 2194 C CA . SER A 1 281 ? -16.512 -11.897 -18.698 1.00 85.25 281 SER A CA 1
ATOM 2195 C C . SER A 1 281 ? -16.122 -13.037 -19.654 1.00 85.25 281 SER A C 1
ATOM 2197 O O . SER A 1 281 ? -15.266 -13.855 -19.311 1.00 85.25 281 SER A O 1
ATOM 2199 N N . SER A 1 282 ? -16.703 -13.063 -20.859 1.00 81.00 282 SER A N 1
ATOM 2200 C CA . SER A 1 282 ? -16.407 -14.043 -21.925 1.00 81.00 282 SER A CA 1
ATOM 2201 C C . SER A 1 282 ? -14.915 -14.259 -22.199 1.00 81.00 282 SER A C 1
ATOM 2203 O O . SER A 1 282 ? -14.508 -15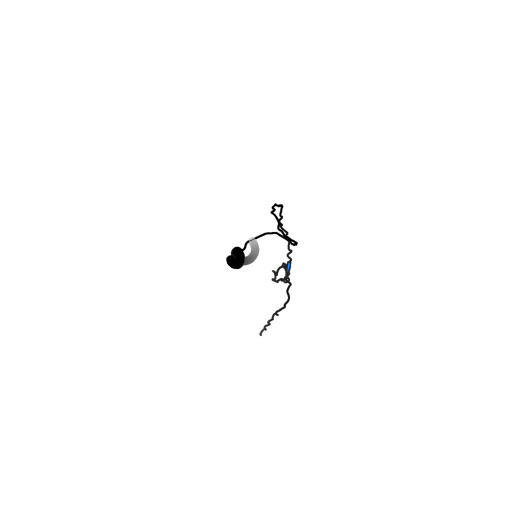.371 -22.530 1.00 81.00 282 SER A O 1
ATOM 2205 N N . ASP A 1 283 ? -14.101 -13.216 -22.021 1.00 86.19 283 ASP A N 1
ATOM 2206 C CA . ASP A 1 283 ? -12.664 -13.221 -22.327 1.00 86.19 283 ASP A CA 1
ATOM 2207 C C . ASP A 1 283 ? -11.787 -13.657 -21.136 1.00 86.19 283 ASP A C 1
ATOM 2209 O O . ASP A 1 283 ? -10.554 -13.662 -21.214 1.00 86.19 283 ASP A O 1
ATOM 2213 N N . ALA A 1 284 ? -12.387 -14.011 -19.996 1.00 84.38 284 ALA A N 1
ATOM 2214 C CA . ALA A 1 284 ? -11.632 -14.368 -18.807 1.00 84.38 284 ALA A CA 1
ATOM 2215 C C . ALA A 1 284 ? -10.957 -15.737 -18.952 1.00 84.38 284 ALA A C 1
ATOM 2217 O O . ALA A 1 284 ? -11.604 -16.775 -19.028 1.00 84.38 284 ALA A O 1
ATOM 2218 N N . ILE A 1 285 ? -9.625 -15.747 -18.873 1.00 87.56 285 ILE A N 1
ATOM 2219 C CA . ILE A 1 285 ? -8.800 -16.965 -18.941 1.00 87.56 285 ILE A CA 1
ATOM 2220 C C . ILE A 1 285 ? -8.978 -17.840 -17.682 1.00 87.56 285 ILE A C 1
ATOM 2222 O O . ILE A 1 285 ? -8.735 -19.049 -17.706 1.00 87.56 285 ILE A O 1
ATOM 2226 N N . MET A 1 286 ? -9.384 -17.248 -16.553 1.00 86.69 286 MET A N 1
ATOM 2227 C CA . MET A 1 286 ? -9.593 -17.939 -15.277 1.00 86.69 286 MET A CA 1
ATOM 2228 C C . MET A 1 286 ? -10.759 -17.339 -14.492 1.00 86.69 286 MET A C 1
ATOM 2230 O O . MET A 1 286 ? -10.934 -16.125 -14.444 1.00 86.69 286 MET A O 1
ATOM 2234 N N . CYS A 1 287 ? -11.516 -18.199 -13.813 1.00 88.19 287 CYS A N 1
ATOM 2235 C CA . CYS A 1 287 ? -12.543 -17.789 -12.870 1.00 88.19 287 CYS A CA 1
ATOM 2236 C C . CYS A 1 287 ? -11.916 -17.188 -11.612 1.00 88.19 287 CYS A C 1
ATOM 2238 O O . CYS A 1 287 ? -11.178 -17.869 -10.899 1.00 88.19 287 CYS A O 1
ATOM 2240 N N . TYR A 1 288 ? -12.281 -15.947 -11.295 1.00 87.19 288 TYR A N 1
ATOM 2241 C CA . TYR A 1 288 ? -11.816 -15.263 -10.089 1.00 87.19 288 TYR A CA 1
ATOM 2242 C C . TYR A 1 288 ? -12.332 -15.904 -8.788 1.00 87.19 288 TYR A C 1
ATOM 2244 O O . TYR A 1 288 ? -11.675 -15.792 -7.758 1.00 87.19 288 TYR A O 1
ATOM 2252 N N . ALA A 1 289 ? -13.481 -16.590 -8.820 1.00 88.19 289 ALA A N 1
ATOM 2253 C CA . ALA A 1 289 ? -14.097 -17.167 -7.625 1.00 88.19 289 ALA A CA 1
ATOM 2254 C C . ALA A 1 289 ? -13.568 -18.567 -7.274 1.00 88.19 289 ALA A C 1
ATOM 2256 O O . ALA A 1 289 ? -13.368 -18.868 -6.101 1.00 88.19 289 ALA A O 1
ATOM 2257 N N . CYS A 1 290 ? -13.340 -19.433 -8.268 1.00 89.69 290 CYS A N 1
ATOM 2258 C CA . CYS A 1 290 ? -12.941 -20.828 -8.030 1.00 89.69 290 CYS A CA 1
ATOM 2259 C C . CYS A 1 290 ? -11.586 -21.222 -8.637 1.00 89.69 290 CYS A C 1
ATOM 2261 O O . CYS A 1 290 ? -11.142 -22.354 -8.450 1.00 89.69 290 CYS A O 1
ATOM 2263 N N . GLY A 1 291 ? -10.927 -20.326 -9.379 1.00 85.06 291 GLY A N 1
ATOM 2264 C CA . GLY A 1 291 ? -9.631 -20.587 -10.014 1.00 85.06 291 GLY A CA 1
ATOM 2265 C C . GLY A 1 291 ? -9.685 -21.520 -11.230 1.00 85.06 291 GLY A C 1
ATOM 2266 O O . GLY A 1 291 ? -8.641 -21.931 -11.733 1.00 85.06 291 GLY A O 1
ATOM 2267 N N . HIS A 1 292 ? -10.877 -21.877 -11.718 1.00 85.50 292 HIS A N 1
ATOM 2268 C CA . HIS A 1 292 ? -11.030 -22.735 -12.893 1.00 85.50 292 HIS A CA 1
ATOM 2269 C C . HIS A 1 292 ? -10.594 -22.015 -14.177 1.00 85.50 292 HIS A C 1
ATOM 2271 O O . HIS A 1 292 ? -11.021 -20.890 -14.430 1.00 85.50 292 HIS A O 1
ATOM 2277 N N . ARG A 1 293 ? -9.757 -22.660 -14.997 1.00 86.56 293 ARG A N 1
ATOM 2278 C CA . ARG A 1 293 ? -9.182 -22.078 -16.219 1.00 86.56 293 ARG A CA 1
ATOM 2279 C C . ARG A 1 293 ? -10.100 -22.313 -17.420 1.00 86.56 293 ARG A C 1
ATOM 2281 O O . ARG A 1 293 ? -10.355 -23.455 -17.784 1.00 86.56 293 ARG A O 1
ATOM 2288 N N . LEU A 1 294 ? -10.567 -21.232 -18.030 1.00 78.50 294 LEU A N 1
ATOM 2289 C CA . LEU A 1 294 ? -11.462 -21.202 -19.184 1.00 78.50 294 LEU A CA 1
ATOM 2290 C C . LEU A 1 294 ? -10.592 -21.001 -20.429 1.00 78.50 294 LEU A C 1
ATOM 2292 O O . LEU A 1 294 ? -10.102 -19.910 -20.688 1.00 78.50 294 LEU A O 1
ATOM 2296 N N . SER A 1 295 ? -10.270 -22.081 -21.136 1.00 67.94 295 SER A N 1
ATOM 2297 C CA . SER A 1 295 ? -9.453 -22.021 -22.355 1.00 67.94 295 SER A CA 1
ATOM 2298 C C . SER A 1 295 ? -10.360 -22.212 -23.563 1.00 67.94 295 SER A C 1
ATOM 2300 O O . SER A 1 295 ? -10.839 -23.320 -23.786 1.00 67.94 295 SER A O 1
ATOM 2302 N N . SER A 1 296 ? -10.585 -21.147 -24.328 1.00 53.41 296 SER A N 1
ATOM 2303 C CA . SER A 1 296 ? -11.305 -21.192 -25.602 1.00 53.41 296 SER A CA 1
ATOM 2304 C C . SER A 1 296 ? -10.305 -20.998 -26.735 1.00 53.41 296 SER A C 1
ATOM 2306 O O . SER A 1 296 ? -10.060 -19.875 -27.142 1.00 53.41 296 SER A O 1
ATOM 2308 N N . ASP A 1 297 ? -9.711 -22.089 -27.216 1.00 42.38 297 ASP A N 1
ATOM 2309 C CA . ASP A 1 297 ? -9.148 -22.151 -28.569 1.00 42.38 297 ASP A CA 1
ATOM 2310 C C . ASP A 1 297 ? -9.138 -23.610 -29.044 1.00 42.38 297 ASP A C 1
ATOM 2312 O O . ASP A 1 297 ? -8.214 -24.394 -28.815 1.00 42.38 297 ASP A O 1
ATOM 2316 N N . GLU A 1 298 ? -10.225 -23.990 -29.713 1.00 49.03 298 GLU A N 1
ATOM 2317 C CA . GLU A 1 298 ? -10.260 -25.162 -30.578 1.00 49.03 298 GLU A CA 1
ATOM 2318 C C . GLU A 1 298 ? -9.435 -24.875 -31.840 1.00 49.03 298 GLU A C 1
ATOM 2320 O O . GLU A 1 298 ? -9.916 -24.232 -32.772 1.00 49.03 298 GLU A O 1
ATOM 2325 N N . LYS A 1 299 ? -8.200 -25.388 -31.888 1.00 38.50 299 LYS A N 1
ATOM 2326 C CA . LYS A 1 299 ? -7.561 -25.931 -33.105 1.00 38.50 299 LYS A CA 1
ATOM 2327 C C . LYS A 1 299 ? -6.219 -26.582 -32.762 1.00 38.50 299 LYS A C 1
ATOM 2329 O O . LYS A 1 299 ? -5.222 -25.899 -32.566 1.00 38.50 299 LYS A O 1
ATOM 2334 N N . GLY A 1 300 ? -6.172 -27.918 -32.797 1.00 30.16 300 GLY A N 1
ATOM 2335 C CA . GLY A 1 300 ? -4.904 -28.635 -32.992 1.00 30.16 300 GLY A CA 1
ATOM 2336 C C . GLY A 1 300 ? -4.711 -29.943 -32.224 1.00 30.16 300 GLY A C 1
ATOM 2337 O O . GLY A 1 300 ? -3.871 -30.016 -31.344 1.00 30.16 300 GLY A O 1
ATOM 2338 N N . GLY A 1 301 ? -5.431 -30.995 -32.620 1.00 31.75 301 GLY A N 1
ATOM 2339 C CA . GLY A 1 301 ? -4.886 -32.354 -32.768 1.00 31.75 301 GLY A CA 1
ATOM 2340 C C . GLY A 1 301 ? -4.118 -33.017 -31.608 1.00 31.75 301 GLY A C 1
ATOM 2341 O O . GLY A 1 301 ? -2.897 -32.967 -31.553 1.00 31.75 301 GLY A O 1
ATOM 2342 N N . ARG A 1 302 ? -4.844 -33.846 -30.847 1.00 37.31 302 ARG A N 1
ATOM 2343 C CA . ARG A 1 302 ? -4.548 -35.275 -30.591 1.00 37.31 302 ARG A CA 1
ATOM 2344 C C . ARG A 1 302 ? -3.118 -35.649 -30.136 1.00 37.31 302 ARG A C 1
ATOM 2346 O O . ARG A 1 302 ? -2.233 -35.852 -30.963 1.00 37.31 302 ARG A O 1
ATOM 2353 N N . LYS A 1 303 ? -2.982 -35.991 -28.848 1.00 33.09 303 LYS A N 1
ATOM 2354 C CA . LYS A 1 303 ? -2.405 -37.273 -28.381 1.00 33.09 303 LYS A CA 1
ATOM 2355 C C . LYS A 1 303 ? -2.679 -37.474 -26.889 1.00 33.09 303 LYS A C 1
ATOM 2357 O O . LYS A 1 303 ? -2.108 -36.799 -26.040 1.00 33.09 303 LYS A O 1
ATOM 2362 N N . ASP A 1 304 ? -3.550 -38.436 -26.609 1.00 45.47 304 ASP A N 1
ATOM 2363 C CA . ASP A 1 304 ? -3.798 -38.998 -25.288 1.00 45.47 304 ASP A CA 1
ATOM 2364 C C . ASP A 1 304 ? -2.531 -39.648 -24.720 1.00 45.47 304 ASP A C 1
ATOM 2366 O O . ASP A 1 304 ? -1.995 -40.588 -25.308 1.00 45.47 304 ASP A O 1
ATOM 2370 N N . THR A 1 305 ? -2.103 -39.220 -23.534 1.00 35.91 305 THR A N 1
ATOM 2371 C CA . THR A 1 305 ? -1.342 -40.074 -22.612 1.00 35.91 305 THR A CA 1
ATOM 2372 C C . THR A 1 305 ? -1.797 -39.799 -21.186 1.00 35.91 305 THR A C 1
ATOM 2374 O O . THR A 1 305 ? -1.375 -38.834 -20.552 1.00 35.91 305 THR A O 1
ATOM 2377 N N . VAL A 1 306 ? -2.669 -40.668 -20.683 1.00 46.59 306 VAL A N 1
ATOM 2378 C CA . VAL A 1 306 ? -3.033 -40.772 -19.266 1.00 46.59 306 VAL A CA 1
ATOM 2379 C C . VAL A 1 306 ? -1.910 -41.508 -18.525 1.00 46.59 306 VAL A C 1
ATOM 2381 O O . VAL A 1 306 ? -1.604 -42.638 -18.910 1.00 46.59 306 VAL A O 1
ATOM 2384 N N . PRO A 1 307 ? -1.339 -40.983 -17.424 1.00 44.38 307 PRO A N 1
ATOM 2385 C CA . PRO A 1 307 ? -0.670 -41.817 -16.444 1.00 44.38 307 PRO A CA 1
ATOM 2386 C C . PRO A 1 307 ? -1.635 -42.115 -15.290 1.00 44.38 307 PRO A C 1
ATOM 2388 O O . PRO A 1 307 ? -2.028 -41.259 -14.503 1.00 44.38 307 PRO A O 1
ATOM 2391 N N . THR A 1 308 ? -2.012 -43.385 -15.212 1.00 38.34 308 THR A N 1
ATOM 2392 C CA . THR A 1 308 ? -2.747 -44.035 -14.124 1.00 38.34 308 THR A CA 1
ATOM 2393 C C . THR A 1 308 ? -2.131 -43.774 -12.744 1.00 38.34 308 THR A C 1
ATOM 2395 O O . THR A 1 308 ? -0.953 -44.059 -12.514 1.00 38.34 308 THR A O 1
ATOM 2398 N N . VAL A 1 309 ? -2.960 -43.331 -11.796 1.00 39.78 309 VAL A N 1
ATOM 2399 C CA . VAL A 1 309 ? -2.637 -43.223 -10.365 1.00 39.78 309 VAL A CA 1
ATOM 2400 C C . VAL A 1 309 ? -2.442 -44.623 -9.769 1.00 39.78 309 VAL A C 1
ATOM 2402 O O . VAL A 1 309 ? -3.382 -45.413 -9.675 1.00 39.78 309 VAL A O 1
ATOM 2405 N N . LYS A 1 310 ? -1.219 -44.940 -9.326 1.00 41.97 310 LYS A N 1
ATOM 2406 C CA . LYS A 1 310 ? -0.931 -46.141 -8.526 1.00 41.97 310 LYS A CA 1
ATOM 2407 C C . LYS A 1 310 ? -1.437 -45.938 -7.092 1.00 41.97 310 LYS A C 1
ATOM 2409 O O . LYS A 1 310 ? -0.831 -45.207 -6.315 1.00 41.97 310 LYS A O 1
ATOM 2414 N N . LYS A 1 311 ? -2.521 -46.630 -6.721 1.00 46.19 311 LYS A N 1
ATOM 2415 C CA . LYS A 1 311 ? -2.912 -46.847 -5.317 1.00 46.19 311 LYS A CA 1
ATOM 2416 C C . LYS A 1 311 ? -1.847 -47.701 -4.623 1.00 46.19 311 LYS A C 1
ATOM 2418 O O . LYS A 1 311 ? -1.688 -48.873 -4.951 1.00 46.19 311 LYS A O 1
ATOM 2423 N N . VAL A 1 312 ? -1.150 -47.135 -3.639 1.00 39.97 312 VAL A N 1
ATOM 2424 C CA . VAL A 1 312 ? -0.311 -47.896 -2.705 1.00 39.97 312 VAL A CA 1
ATOM 2425 C C . VAL A 1 312 ? -1.163 -48.244 -1.486 1.00 39.97 312 VAL A C 1
ATOM 2427 O O . VAL A 1 312 ? -1.315 -47.443 -0.571 1.00 39.97 312 VAL A O 1
ATOM 2430 N N . LEU A 1 313 ? -1.731 -49.452 -1.473 1.00 50.91 313 LEU A N 1
ATOM 2431 C CA . LEU A 1 313 ? -2.158 -50.099 -0.232 1.00 50.91 313 LEU A CA 1
ATOM 2432 C C . LEU A 1 313 ? -0.901 -50.652 0.451 1.00 50.91 313 LEU A C 1
ATOM 2434 O O . LEU A 1 313 ? -0.287 -51.587 -0.062 1.00 50.91 313 LEU A O 1
ATOM 2438 N N . LYS A 1 314 ? -0.530 -50.117 1.618 1.00 51.25 314 LYS A N 1
ATOM 2439 C CA . LYS A 1 314 ? 0.384 -50.807 2.538 1.00 51.25 314 LYS A CA 1
ATOM 2440 C C . LYS A 1 314 ? -0.372 -51.254 3.784 1.00 51.25 314 LYS A C 1
ATOM 2442 O O . LYS A 1 314 ? -1.073 -50.484 4.431 1.00 51.25 314 LYS A O 1
ATOM 2447 N N . LYS A 1 315 ? -0.250 -52.563 3.999 1.00 51.41 315 LYS A N 1
ATOM 2448 C CA . LYS A 1 315 ? -0.902 -53.424 4.979 1.00 51.41 315 LYS A CA 1
ATOM 2449 C C . LYS A 1 315 ? -0.653 -52.978 6.418 1.00 51.41 315 LYS A C 1
ATOM 2451 O O . LYS A 1 315 ? 0.466 -52.648 6.793 1.00 51.41 315 LYS A O 1
ATOM 2456 N N . LYS A 1 316 ? -1.719 -53.101 7.205 1.00 49.62 316 LYS A N 1
ATOM 2457 C CA . LYS A 1 316 ? -1.733 -53.195 8.665 1.00 49.62 316 LYS A CA 1
ATOM 2458 C C . LYS A 1 316 ? -0.934 -54.446 9.064 1.00 49.62 316 LYS A C 1
ATOM 2460 O O . LYS A 1 316 ? -1.268 -55.538 8.606 1.00 49.62 316 LYS A O 1
ATOM 2465 N N . VAL A 1 317 ? 0.132 -54.273 9.839 1.00 51.31 317 VAL A N 1
ATOM 2466 C CA . VAL A 1 317 ? 0.831 -55.370 10.521 1.00 51.31 317 VAL A CA 1
ATOM 2467 C C . VAL A 1 317 ? 0.243 -55.445 11.929 1.00 51.31 317 VAL A C 1
ATOM 2469 O O . VAL A 1 317 ? 0.079 -54.409 12.573 1.00 51.31 317 VAL A O 1
ATOM 2472 N N . ILE A 1 318 ? -0.179 -56.655 12.297 1.00 50.75 318 ILE A N 1
ATOM 2473 C CA . ILE A 1 318 ? -0.608 -57.071 13.638 1.00 50.75 318 ILE A CA 1
ATOM 2474 C C . ILE A 1 318 ? 0.625 -57.133 14.533 1.00 50.75 318 ILE A C 1
ATOM 2476 O O . ILE A 1 318 ? 1.651 -57.647 14.031 1.00 50.75 318 ILE A O 1
#

Sequence (318 aa):
MKKLEESIKMRDAEFREREAALQEQQAKLDEERQGVEQERASVSEERDALLGREKGLRAREKELETQERSIAQREQEFDASRQRVLTKEQELVGREQELAKRMESLVRREEEIARRDAEISSHTSEIVSRKGEIAERQKEILALLQDQKNAIEQQLTRGQALLDRERKLAEEEESIAAGKAKLAEDGRRLAEREKQLLAREQAARTAPLPIPAPVPATPSPIARAPAPAPVPAPAARPSPQPVVPKVEKPVAKPTPAPAPETEQEAAESEVPCPACGTMISSDAIMCYACGHRLSSDEKGGRKDTVPTVKKVLKKKVI

Foldseek 3Di:
DVVVVVVVVVVVVVVVVVVVVVVVVVVVVVVVVVVVVVVVVVVVVVVVVVVVVVVVVVVVVVVVVVVVVVVVVVVVVVVVVVVVVVVVVVVVVVVVVVVVVVVVVVVVVVVVVVVVVVVVVVVVVVVVVVVVVVVVVVVVVVVVVVVVVVVVVVVVVVVVVVVVVVVVVVVVVVVVVVVVVVVVVVVVVVVVVVVVVVVVVVVVVVDDDDDDDDDDDDDDDDDDDDDDDDDDDDDDDDDDDDDDDDDDDDDDDDDDDDDDDDDDPPPQDWDQDPPPGDTDGPPDQADPPPRHGDDDDPDDDDDDDDDDDDDDDDDDDD

Radius of gyration: 83.77 Å; chains: 1; bounding box: 163×88×270 Å